Protein AF-A0AAJ7JFS7-F1 (afdb_monomer)

Organism: NCBI:txid156304

pLDDT: mean 88.34, std 10.09, range [33.38, 98.12]

Secondary structure (DSSP, 8-state):
---PPPPPPPPGGGTTPPPP-SHHHHHHTTT-HHHHHHHHHHHHHHHH-TT-TTHHHHHHHHHHHHHHTT-HHHHHHHHHHHHHHHHHTT---HHHHHHHHHHHHHHHHTT----HHHHHHHHHHHHHHHHHHHH-TT--HHHHHHHHHHHHHHHHHHHHHHHHHGGGS-HHHHHHHHHHHHHHHHT----TT---HHHHHH-TT----SHHHHHH--SS-HHHHHHHHHTT--TT---TT---HHHHHH--SS--S-HHHHHHHHHHHHHTT--TT---TTS--HHHH--SHHHHHHHHHH----HHHHHHHHHHHTT---TTTS-HHHHHHHHHT---TT--

Structure (mmCIF, N/CA/C/O backbone):
data_AF-A0AAJ7JFS7-F1
#
_entry.id   AF-A0AAJ7JFS7-F1
#
loop_
_atom_site.group_PDB
_atom_site.id
_atom_site.type_symbol
_atom_site.label_atom_id
_atom_site.label_alt_id
_atom_site.label_comp_id
_atom_site.label_asym_id
_atom_site.label_entity_id
_atom_site.label_seq_id
_atom_site.pdbx_PDB_ins_code
_atom_site.Cartn_x
_atom_site.Cartn_y
_atom_site.Cartn_z
_atom_site.occupancy
_atom_site.B_iso_or_equiv
_atom_site.auth_seq_id
_atom_site.auth_comp_id
_atom_site.auth_asym_id
_atom_site.auth_atom_id
_atom_site.pdbx_PDB_model_num
ATOM 1 N N . ASN A 1 1 ? -41.807 -10.212 35.180 1.00 64.94 1 ASN A N 1
ATOM 2 C CA . ASN A 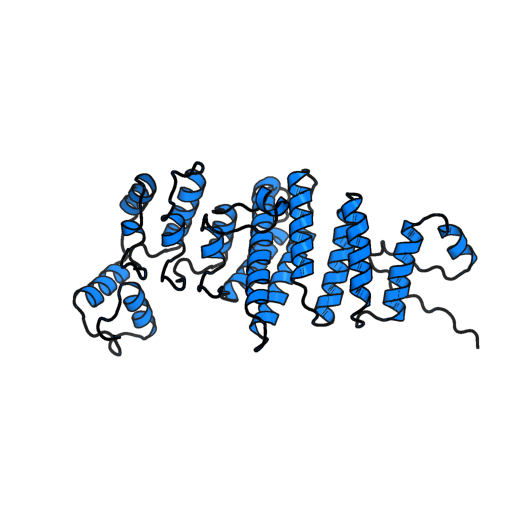1 1 ? -40.639 -10.869 34.557 1.00 64.94 1 ASN A CA 1
ATOM 3 C C . ASN A 1 1 ? -39.449 -9.936 34.618 1.00 64.94 1 ASN A C 1
ATOM 5 O O . ASN A 1 1 ? -39.424 -8.964 33.876 1.00 64.94 1 ASN A O 1
ATOM 9 N N . VAL A 1 2 ? -38.512 -10.184 35.534 1.00 74.56 2 VAL A N 1
ATOM 10 C CA . VAL A 1 2 ? -37.222 -9.480 35.542 1.00 74.56 2 VAL A CA 1
ATOM 11 C C . VAL A 1 2 ? -36.412 -10.027 34.368 1.00 74.56 2 VAL A C 1
ATOM 13 O O . VAL A 1 2 ? -36.181 -11.232 34.291 1.00 74.56 2 VAL A O 1
ATOM 16 N N . ILE A 1 3 ? -36.053 -9.169 33.414 1.00 75.50 3 ILE A N 1
ATOM 17 C CA . ILE A 1 3 ? -35.179 -9.546 32.300 1.00 75.50 3 ILE A CA 1
ATOM 18 C C . ILE A 1 3 ? -33.746 -9.355 32.785 1.00 75.50 3 ILE A C 1
ATOM 20 O O . ILE A 1 3 ? -33.292 -8.226 32.952 1.00 75.50 3 ILE A O 1
ATOM 24 N N . TYR A 1 4 ? -33.049 -10.459 33.036 1.00 76.56 4 TYR A N 1
ATOM 25 C CA . TYR A 1 4 ? -31.645 -10.417 33.430 1.00 76.56 4 TYR A CA 1
ATOM 26 C C . TYR A 1 4 ? -30.763 -10.002 32.252 1.00 76.56 4 TYR A C 1
ATOM 28 O O . TYR A 1 4 ? -30.960 -10.445 31.114 1.00 76.56 4 TYR A O 1
ATOM 36 N N . LYS A 1 5 ? -29.775 -9.152 32.543 1.00 81.75 5 LYS A N 1
ATOM 37 C CA . LYS A 1 5 ? -28.744 -8.736 31.593 1.00 81.75 5 LYS A CA 1
ATOM 38 C C . LYS A 1 5 ? -27.981 -9.974 31.122 1.00 81.75 5 LYS A C 1
ATOM 40 O O . LYS A 1 5 ? -27.434 -10.716 31.928 1.00 81.75 5 LYS A O 1
ATOM 45 N N . LYS A 1 6 ? -27.940 -10.204 29.809 1.00 83.56 6 LYS A N 1
ATOM 46 C CA . LYS A 1 6 ? -27.031 -11.189 29.211 1.00 83.56 6 LYS A CA 1
ATOM 47 C C . LYS A 1 6 ? -25.753 -10.464 28.832 1.00 83.56 6 LYS A C 1
ATOM 49 O O . LYS A 1 6 ? -25.818 -9.567 27.997 1.00 83.56 6 LYS A O 1
ATOM 54 N N . LEU A 1 7 ? -24.633 -10.827 29.447 1.00 82.94 7 LEU A N 1
ATOM 55 C CA . LEU A 1 7 ? -23.335 -10.233 29.138 1.00 82.94 7 LEU A CA 1
ATOM 56 C C . LEU A 1 7 ? -22.808 -10.701 27.778 1.00 82.94 7 LEU A C 1
ATOM 58 O O . LEU A 1 7 ? -23.001 -11.852 27.377 1.00 82.94 7 LEU A O 1
ATOM 62 N N . GLY A 1 8 ? -22.151 -9.784 27.070 1.00 79.19 8 GLY A N 1
ATOM 63 C CA . GLY A 1 8 ? -21.425 -10.077 25.838 1.00 79.19 8 GLY A CA 1
ATOM 64 C C . GLY A 1 8 ? -20.071 -10.726 26.125 1.00 79.19 8 GLY A C 1
ATOM 65 O O . GLY A 1 8 ? -19.603 -10.756 27.264 1.00 79.19 8 GLY A O 1
ATOM 66 N N . LYS A 1 9 ? -19.417 -11.245 25.080 1.00 86.69 9 LYS A N 1
ATOM 67 C CA . LYS A 1 9 ? -18.012 -11.657 25.196 1.00 86.69 9 LYS A CA 1
ATOM 68 C C . LYS A 1 9 ? -17.138 -10.406 25.366 1.00 86.69 9 LYS A C 1
ATOM 70 O O . LYS A 1 9 ? -17.377 -9.437 24.647 1.00 86.69 9 LYS A O 1
ATOM 75 N N . PRO A 1 10 ? -16.130 -10.421 26.256 1.00 89.81 10 PRO A N 1
ATOM 76 C CA . PRO A 1 10 ? -15.188 -9.315 26.364 1.00 89.81 10 PRO A CA 1
ATOM 77 C C . PRO A 1 10 ? -14.480 -9.066 25.031 1.00 89.81 10 PRO A C 1
ATOM 79 O O . PRO A 1 10 ? -14.027 -10.005 24.373 1.00 89.81 10 PRO A O 1
ATOM 82 N N . VAL A 1 11 ? -14.384 -7.796 24.651 1.00 92.12 11 VAL A N 1
ATOM 83 C CA . VAL A 1 11 ? -13.687 -7.356 23.440 1.00 92.12 11 VAL A CA 1
ATOM 84 C C . VAL A 1 11 ? -12.318 -6.825 23.849 1.00 92.12 11 VAL A C 1
ATOM 86 O O . VAL A 1 11 ? -12.225 -5.923 24.683 1.00 92.12 11 VAL A O 1
ATOM 89 N N . LYS A 1 12 ? -11.247 -7.358 23.247 1.00 92.69 12 LYS A N 1
ATOM 90 C CA . LYS A 1 12 ? -9.862 -6.973 23.573 1.00 92.69 12 LYS A CA 1
ATOM 91 C C . LYS A 1 12 ? -9.632 -5.465 23.442 1.00 92.69 12 LYS A C 1
ATOM 93 O O . LYS A 1 12 ? -9.037 -4.870 24.334 1.00 92.69 12 LYS A O 1
ATOM 98 N N . ALA A 1 13 ? -10.157 -4.854 22.380 1.00 93.44 13 ALA A N 1
ATOM 99 C CA . ALA A 1 13 ? -10.040 -3.418 22.126 1.00 93.44 13 ALA A CA 1
ATOM 100 C C . ALA A 1 13 ? -10.712 -2.544 23.199 1.00 93.44 13 ALA A C 1
ATOM 102 O O . ALA A 1 13 ? -10.317 -1.402 23.405 1.00 93.44 13 ALA A O 1
ATOM 103 N N . TYR A 1 14 ? -11.688 -3.091 23.929 1.00 95.00 14 TYR A N 1
ATOM 104 C CA . TYR A 1 14 ? -12.318 -2.444 25.085 1.00 95.00 14 TYR A CA 1
ATOM 105 C C . TYR A 1 14 ? -11.649 -2.863 26.396 1.00 95.00 14 TYR A C 1
ATOM 107 O O . TYR A 1 14 ? -12.305 -2.952 27.427 1.00 95.00 14 TYR A O 1
ATOM 115 N N . GLU A 1 15 ? -10.355 -3.190 26.353 1.00 92.00 15 GLU A N 1
ATOM 116 C CA . GLU A 1 15 ? -9.559 -3.652 27.499 1.00 92.00 15 GLU A CA 1
ATOM 117 C C . GLU A 1 15 ? -10.112 -4.921 28.163 1.00 92.00 15 GLU A C 1
ATOM 119 O O . GLU A 1 15 ? -9.887 -5.165 29.346 1.00 92.00 15 GLU A O 1
ATOM 124 N N . ASN A 1 16 ? -10.843 -5.745 27.402 1.00 90.75 16 ASN A N 1
ATOM 125 C CA . ASN A 1 16 ? -11.609 -6.876 27.930 1.00 90.75 16 ASN A CA 1
ATOM 126 C C . ASN A 1 16 ? -12.556 -6.469 29.077 1.00 90.75 16 ASN A C 1
ATOM 128 O O . ASN A 1 16 ? -12.811 -7.268 29.985 1.00 90.75 16 ASN A O 1
ATOM 132 N N . CYS A 1 17 ? -13.069 -5.234 29.037 1.00 87.56 17 CYS A N 1
ATOM 133 C CA . CYS A 1 17 ? -14.005 -4.709 30.019 1.00 87.56 17 CYS A CA 1
ATOM 134 C C . CYS A 1 17 ? -15.226 -5.630 30.135 1.00 87.56 17 CYS A C 1
ATOM 136 O O . CYS A 1 17 ? -15.820 -6.047 29.134 1.00 87.56 17 CYS A O 1
ATOM 138 N N . LYS A 1 18 ? -15.580 -5.958 31.379 1.00 86.75 18 LYS A N 1
ATOM 139 C CA . LYS A 1 18 ? -16.822 -6.647 31.718 1.00 86.75 18 LYS A CA 1
ATOM 140 C C . LYS A 1 18 ? -17.815 -5.600 32.180 1.00 86.75 18 LYS A C 1
ATOM 142 O O . LYS A 1 18 ? -17.491 -4.800 33.048 1.00 86.75 18 LYS A O 1
ATOM 147 N N . GLU A 1 19 ? -19.001 -5.615 31.588 1.00 90.50 19 GLU A N 1
ATOM 148 C CA . GLU A 1 19 ? -20.029 -4.651 31.950 1.00 90.50 19 GLU A CA 1
ATOM 149 C C . GLU A 1 19 ? -20.533 -4.903 33.372 1.00 90.50 19 GLU A C 1
ATOM 151 O O . GLU A 1 19 ? -20.792 -6.051 33.736 1.00 90.50 19 GLU A O 1
ATOM 156 N N . SER A 1 20 ? -20.774 -3.826 34.113 1.00 91.25 20 SER A N 1
ATOM 157 C CA . SER A 1 20 ? -21.336 -3.854 35.458 1.00 91.25 20 SER A CA 1
ATOM 158 C C . SER A 1 20 ? -22.703 -4.553 35.448 1.00 91.25 20 SER A C 1
ATOM 160 O O . SER A 1 20 ? -23.599 -4.207 34.663 1.00 91.25 20 SER A O 1
ATOM 162 N N . GLU A 1 21 ? -22.876 -5.568 36.286 1.00 89.62 21 GLU A N 1
ATOM 163 C CA . GLU A 1 21 ? -24.125 -6.314 36.470 1.00 89.62 21 GLU A CA 1
ATOM 164 C C . GLU A 1 21 ? -24.978 -5.706 37.587 1.00 89.62 21 GLU A C 1
ATOM 166 O O . GLU A 1 21 ? -26.209 -5.804 37.553 1.00 89.62 21 GLU A O 1
ATOM 171 N N . THR A 1 22 ? -24.337 -5.036 38.549 1.00 89.12 22 THR A N 1
ATOM 172 C CA . THR A 1 22 ? -24.998 -4.420 39.705 1.00 89.12 22 THR A CA 1
ATOM 173 C C . THR A 1 22 ? -24.789 -2.904 39.768 1.00 89.12 22 THR A C 1
ATOM 175 O O . THR A 1 22 ? -23.852 -2.346 39.199 1.00 89.12 22 THR A O 1
ATOM 178 N N . VAL A 1 23 ? -25.674 -2.210 40.495 1.00 89.25 23 VAL A N 1
ATOM 179 C CA . VAL A 1 23 ? -25.548 -0.760 40.744 1.00 89.25 23 VAL A CA 1
ATOM 180 C C . VAL A 1 23 ? -24.286 -0.443 41.554 1.00 89.25 23 VAL A C 1
ATOM 182 O O . VAL A 1 23 ? -23.683 0.609 41.369 1.00 89.25 23 VAL A O 1
ATOM 185 N N . GLU A 1 24 ? -23.867 -1.360 42.426 1.00 92.56 24 GLU A N 1
ATOM 186 C CA . GLU A 1 24 ? -22.650 -1.223 43.226 1.00 92.56 24 GLU A CA 1
ATOM 187 C C . GLU A 1 24 ? -21.392 -1.263 42.350 1.00 92.56 24 GLU A C 1
ATOM 189 O O . GLU A 1 24 ? -20.546 -0.376 42.454 1.00 92.56 24 GLU A O 1
ATOM 194 N N . GLU A 1 25 ? -21.306 -2.212 41.413 1.00 91.44 25 GLU A N 1
ATOM 195 C CA . GLU A 1 25 ? -20.221 -2.267 40.422 1.00 91.44 25 GLU A CA 1
ATOM 196 C C . GLU A 1 25 ? -20.158 -0.991 39.574 1.00 91.44 25 GLU A C 1
ATOM 198 O O . GLU A 1 25 ? -19.081 -0.413 39.407 1.00 91.44 25 GLU A O 1
ATOM 203 N N . LEU A 1 26 ? -21.315 -0.480 39.138 1.00 90.75 26 LEU A N 1
ATOM 204 C CA . LEU A 1 26 ? -21.385 0.782 38.401 1.00 90.75 26 LEU A CA 1
ATOM 205 C C . LEU A 1 26 ? -20.919 1.976 39.256 1.00 90.75 26 LEU A C 1
ATOM 207 O O . LEU A 1 26 ? -20.252 2.887 38.762 1.00 90.75 26 LEU A O 1
ATOM 211 N N . HIS A 1 27 ? -21.240 1.991 40.553 1.00 93.00 27 HIS A N 1
ATOM 212 C CA . HIS A 1 27 ? -20.745 3.015 41.474 1.00 93.00 27 HIS A CA 1
ATOM 213 C C . HIS A 1 27 ? -19.237 2.924 41.718 1.00 93.00 27 HIS A C 1
ATOM 215 O O . HIS A 1 27 ? -18.604 3.969 41.890 1.00 93.00 27 HIS A O 1
ATOM 221 N N . ASN A 1 28 ? -18.645 1.730 41.662 1.00 93.69 28 ASN A N 1
ATOM 222 C CA . ASN A 1 28 ? -17.201 1.551 41.822 1.00 93.69 28 ASN A CA 1
ATOM 223 C C . ASN A 1 28 ? -16.400 2.200 40.683 1.00 93.69 28 ASN A C 1
ATOM 2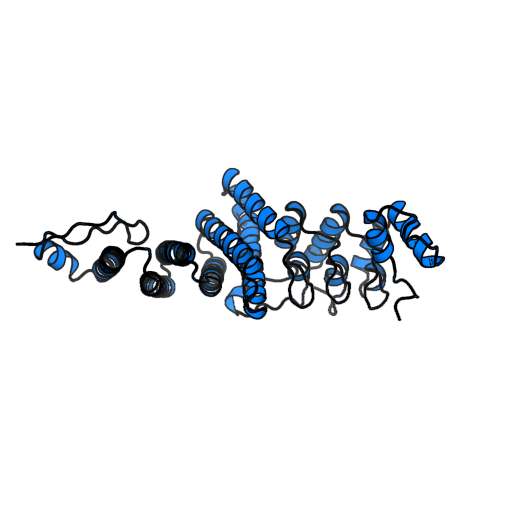25 O O . ASN A 1 28 ? -15.302 2.705 40.920 1.00 93.69 28 ASN A O 1
ATOM 229 N N . ILE A 1 29 ? -16.955 2.263 39.468 1.00 93.81 29 ILE A N 1
ATOM 230 C CA . ILE A 1 29 ? -16.287 2.886 38.314 1.00 93.81 29 ILE A CA 1
ATOM 231 C C . ILE A 1 29 ? -16.625 4.369 38.117 1.00 93.81 29 ILE A C 1
ATOM 233 O O . ILE A 1 29 ? -16.066 4.996 37.223 1.00 93.81 29 ILE A O 1
ATOM 237 N N . ARG A 1 30 ? -17.487 4.968 38.954 1.00 93.38 30 ARG A N 1
ATOM 238 C CA . ARG A 1 30 ? -18.042 6.325 38.743 1.00 93.38 30 ARG A CA 1
ATOM 239 C C . ARG A 1 30 ? -17.002 7.443 38.569 1.00 93.38 30 ARG A C 1
ATOM 241 O O . ARG A 1 30 ? -17.292 8.449 37.938 1.00 93.38 30 ARG A O 1
ATOM 248 N N . ASN A 1 31 ? -15.819 7.275 39.162 1.00 93.88 31 ASN A N 1
ATOM 249 C CA . ASN A 1 31 ? -14.723 8.248 39.115 1.00 93.88 31 ASN A CA 1
ATOM 250 C C . ASN A 1 31 ? -13.632 7.855 38.102 1.00 93.88 31 ASN A C 1
ATOM 252 O O . ASN A 1 31 ? -12.629 8.551 37.981 1.0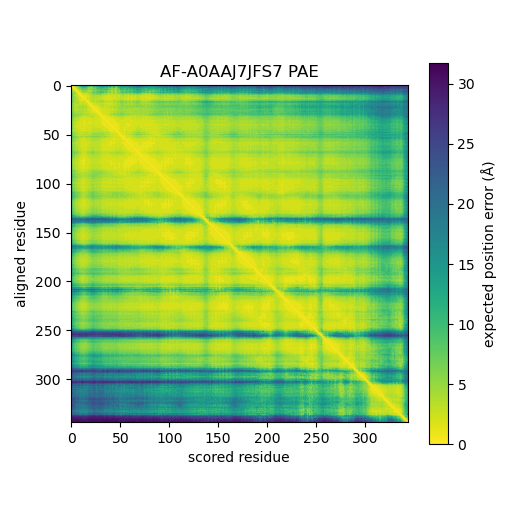0 93.88 31 ASN A O 1
ATOM 256 N N . ASN A 1 32 ? -13.790 6.726 37.408 1.00 94.19 32 ASN A N 1
ATOM 257 C CA . ASN A 1 32 ? -12.863 6.253 36.391 1.00 94.19 32 ASN A CA 1
ATOM 258 C C . ASN A 1 32 ? -13.477 6.489 35.009 1.00 94.19 32 ASN A C 1
ATOM 260 O O . ASN A 1 32 ? -14.180 5.636 34.466 1.00 94.19 32 ASN A O 1
ATOM 264 N N . GLU A 1 33 ? -13.191 7.658 34.436 1.00 93.31 33 GLU A N 1
ATOM 265 C CA . GLU A 1 33 ? -13.706 8.062 33.124 1.00 93.31 33 GLU A CA 1
ATOM 266 C C . GLU A 1 33 ? -13.394 7.028 32.036 1.00 93.31 33 GLU A C 1
ATOM 268 O O . GLU A 1 33 ? -14.253 6.705 31.216 1.00 93.31 33 GLU A O 1
ATOM 273 N N . ASN A 1 34 ? -12.186 6.450 32.046 1.00 93.12 34 ASN A N 1
ATOM 274 C CA . ASN A 1 34 ? -11.808 5.439 31.065 1.00 93.12 34 ASN A CA 1
ATOM 275 C C . ASN A 1 34 ? -12.678 4.183 31.173 1.00 93.12 34 ASN A C 1
ATOM 277 O O . ASN A 1 34 ? -13.201 3.725 30.159 1.00 93.12 34 ASN A O 1
ATOM 281 N N . ALA A 1 35 ? -12.874 3.661 32.386 1.00 93.38 35 ALA A N 1
ATOM 282 C CA . ALA A 1 35 ? -13.717 2.489 32.605 1.00 93.38 35 ALA A CA 1
ATOM 283 C C . ALA A 1 35 ? -15.163 2.740 32.154 1.00 93.38 35 ALA A C 1
ATOM 285 O O . ALA A 1 35 ? -15.731 1.904 31.455 1.00 93.38 35 ALA A O 1
ATOM 286 N N . ILE A 1 36 ? -15.723 3.916 32.462 1.00 94.75 36 ILE A N 1
ATOM 287 C CA . ILE A 1 36 ? -17.072 4.305 32.022 1.00 94.75 36 ILE A CA 1
ATOM 288 C C . ILE A 1 36 ? -17.161 4.323 30.493 1.00 94.75 36 ILE A C 1
ATOM 290 O O . ILE A 1 36 ? -18.118 3.802 29.917 1.00 94.75 36 ILE A O 1
ATOM 294 N N . HIS A 1 37 ? -16.171 4.906 29.814 1.00 95.00 37 HIS A N 1
ATOM 295 C CA . HIS A 1 37 ? -16.163 4.965 28.355 1.00 95.00 37 HIS A CA 1
ATOM 296 C C . HIS A 1 37 ? -15.989 3.588 27.706 1.00 95.00 37 HIS A C 1
ATOM 298 O O . HIS A 1 37 ? -16.715 3.285 26.758 1.00 95.00 37 HIS A O 1
ATOM 304 N N . MET A 1 38 ? -15.081 2.745 28.207 1.00 95.38 38 MET A N 1
ATOM 305 C CA . MET A 1 38 ? -14.884 1.393 27.668 1.00 95.38 38 MET A CA 1
ATOM 306 C C . MET A 1 38 ? -16.108 0.505 27.910 1.00 95.38 38 MET A C 1
ATOM 308 O O . MET A 1 38 ? -16.551 -0.185 26.989 1.00 95.38 38 MET A O 1
ATOM 312 N N . GLU A 1 39 ? -16.721 0.587 29.095 1.00 94.75 39 GLU A N 1
ATOM 313 C CA . GLU A 1 39 ? -17.975 -0.115 29.377 1.00 94.75 39 GLU A CA 1
ATOM 314 C C . GLU A 1 39 ? -19.106 0.387 28.466 1.00 94.75 39 GLU A C 1
ATOM 316 O O . GLU A 1 39 ? -19.844 -0.415 27.899 1.00 94.75 39 GLU A O 1
ATOM 321 N N . SER A 1 40 ? -19.210 1.702 28.242 1.00 94.31 40 SER A N 1
ATOM 322 C CA . SER A 1 40 ? -20.201 2.293 27.331 1.00 94.31 40 SER A CA 1
ATOM 323 C C . SER A 1 40 ? -20.082 1.751 25.900 1.00 94.31 40 SER A C 1
ATOM 325 O O . SER A 1 40 ? -21.099 1.454 25.265 1.00 94.31 40 SER A O 1
ATOM 327 N N . LEU A 1 41 ? -18.856 1.573 25.393 1.00 95.50 41 LEU A N 1
ATOM 328 C CA . LEU A 1 41 ? -18.616 0.967 24.080 1.00 95.50 41 LEU A CA 1
ATOM 329 C C . LEU A 1 41 ? -19.024 -0.511 24.053 1.00 95.50 41 LEU A C 1
ATOM 331 O O . LEU A 1 41 ? -19.745 -0.916 23.139 1.00 95.50 41 LEU A O 1
ATOM 335 N N . ALA A 1 42 ? -18.647 -1.284 25.075 1.00 94.38 42 ALA A N 1
ATOM 336 C CA . ALA A 1 42 ? -19.019 -2.694 25.192 1.00 94.38 42 ALA A CA 1
ATOM 337 C C . ALA A 1 42 ? -20.546 -2.883 25.252 1.00 94.38 42 ALA A C 1
ATOM 339 O O . ALA A 1 42 ? -21.107 -3.696 24.513 1.00 94.38 42 ALA A O 1
ATOM 340 N N . VAL A 1 43 ? -21.235 -2.070 26.061 1.00 93.44 43 VAL A N 1
ATOM 341 C CA . VAL A 1 43 ? -22.703 -2.042 26.158 1.00 93.44 43 VAL A CA 1
ATOM 342 C C . VAL A 1 43 ? -23.324 -1.722 24.798 1.00 93.44 43 VAL A C 1
ATOM 344 O O . VAL A 1 43 ? -24.261 -2.402 24.372 1.00 93.44 43 VAL A O 1
ATOM 347 N N . ARG A 1 44 ? -22.816 -0.695 24.105 1.00 94.38 44 ARG A N 1
ATOM 348 C CA . ARG A 1 44 ? -23.342 -0.269 22.802 1.00 94.38 44 ARG A CA 1
ATOM 349 C C . ARG A 1 44 ? -23.196 -1.368 21.752 1.00 94.38 44 ARG A C 1
ATOM 351 O O . ARG A 1 44 ? -24.184 -1.676 21.088 1.00 94.38 44 ARG A O 1
ATOM 358 N N . GLU A 1 45 ? -22.014 -1.965 21.613 1.00 94.38 45 GLU A N 1
ATOM 359 C CA . GLU A 1 45 ? -21.784 -3.055 20.655 1.00 94.38 45 GLU A CA 1
ATOM 360 C C . GLU A 1 45 ? -22.636 -4.282 20.983 1.00 94.38 45 GLU A C 1
ATOM 362 O O . GLU A 1 45 ? -23.233 -4.871 20.084 1.00 94.38 45 GLU A O 1
ATOM 367 N N . ARG A 1 46 ? -22.775 -4.640 22.265 1.00 93.19 46 ARG A N 1
ATOM 368 C CA . ARG A 1 46 ? -23.631 -5.758 22.670 1.00 93.19 46 ARG A CA 1
ATOM 369 C C . ARG A 1 46 ? -25.100 -5.527 22.314 1.00 93.19 46 ARG A C 1
ATOM 371 O O . ARG A 1 46 ? -25.769 -6.464 21.883 1.00 93.19 46 ARG A O 1
ATOM 378 N N . ILE A 1 47 ? -25.622 -4.324 22.560 1.00 92.56 47 ILE A N 1
ATOM 379 C CA . ILE A 1 47 ? -27.041 -4.009 22.337 1.00 92.56 47 ILE A CA 1
ATOM 380 C C . ILE A 1 47 ? -27.348 -3.877 20.845 1.00 92.56 47 ILE A C 1
ATOM 382 O O . ILE A 1 47 ? -28.354 -4.411 20.386 1.00 92.56 47 ILE A O 1
ATOM 386 N N . LEU A 1 48 ? -26.508 -3.154 20.101 1.00 93.38 48 LEU A N 1
ATOM 387 C CA . LEU A 1 48 ? -26.736 -2.892 18.679 1.00 93.38 48 LEU A CA 1
ATOM 388 C C . LEU A 1 48 ? -26.295 -4.057 17.783 1.00 93.38 48 LEU A C 1
ATOM 390 O O . LEU A 1 48 ? -26.841 -4.226 16.695 1.00 93.38 48 LEU A O 1
ATOM 394 N N . GLY A 1 49 ? -25.341 -4.864 18.247 1.00 92.19 49 GLY A N 1
ATOM 395 C CA . GLY A 1 49 ? -24.716 -5.945 17.494 1.00 92.19 49 GLY A CA 1
ATOM 396 C C . GLY A 1 49 ? -23.590 -5.463 16.574 1.00 92.19 49 GLY A C 1
ATOM 397 O O . GLY A 1 49 ? -23.539 -4.308 16.155 1.00 92.19 49 GLY A O 1
ATOM 398 N N . THR A 1 50 ? -22.697 -6.385 16.204 1.00 93.19 50 THR A N 1
ATOM 399 C CA . THR A 1 50 ? -21.551 -6.114 15.312 1.00 93.19 50 THR A CA 1
ATOM 400 C C . THR A 1 50 ? -21.956 -5.791 13.872 1.00 93.19 50 THR A C 1
ATOM 402 O O . THR A 1 50 ? -21.161 -5.242 13.119 1.00 93.19 50 THR A O 1
ATOM 405 N N . GLN A 1 51 ? -23.196 -6.107 13.489 1.00 93.69 51 GLN A N 1
ATOM 406 C CA . GLN A 1 51 ? -23.764 -5.827 12.165 1.00 93.69 51 GLN A CA 1
ATOM 407 C C . GLN A 1 51 ? -24.379 -4.419 12.054 1.00 93.69 51 GLN A C 1
ATOM 409 O O . GLN A 1 51 ? -25.026 -4.084 11.065 1.00 93.69 51 GLN A O 1
ATOM 414 N N . ASN A 1 52 ? -24.270 -3.601 13.104 1.00 93.00 52 ASN A N 1
ATOM 415 C CA . ASN A 1 52 ? -24.843 -2.265 13.103 1.00 93.00 52 ASN A CA 1
ATOM 416 C C . ASN A 1 52 ? -23.801 -1.221 12.649 1.00 93.00 52 ASN A C 1
ATOM 418 O O . ASN A 1 52 ? -22.771 -1.066 13.314 1.00 93.00 52 ASN A O 1
ATOM 422 N N . PRO A 1 53 ? -24.071 -0.453 11.574 1.00 91.25 53 PRO A N 1
ATOM 423 C CA . PRO A 1 53 ? -23.116 0.496 10.996 1.00 91.25 53 PRO A CA 1
ATOM 424 C C . PRO A 1 53 ? -22.806 1.709 11.892 1.00 91.25 53 PRO A C 1
ATOM 426 O O . PRO A 1 53 ? -21.819 2.404 11.651 1.00 91.25 53 PRO A O 1
ATOM 429 N N . GLU A 1 54 ? -23.595 1.963 12.942 1.00 91.62 54 GLU A N 1
ATOM 430 C CA . GLU A 1 54 ? -23.369 3.073 13.881 1.00 91.62 54 GLU A CA 1
ATOM 431 C C . GLU A 1 54 ? -22.349 2.733 14.980 1.00 91.62 54 GLU A C 1
ATOM 433 O O . GLU A 1 54 ? -21.768 3.635 15.594 1.00 91.62 54 GLU A O 1
ATOM 438 N N . VAL A 1 55 ? -22.091 1.444 15.238 1.00 93.75 55 VAL A N 1
ATOM 439 C CA . VAL A 1 55 ? -21.153 1.014 16.292 1.00 93.75 55 VAL A CA 1
ATOM 440 C C . VAL A 1 55 ? -19.729 1.534 16.040 1.00 93.75 55 VAL A C 1
ATOM 442 O O . VAL A 1 55 ? -19.173 2.170 16.944 1.00 93.75 55 VAL A O 1
ATOM 445 N N . PRO A 1 56 ? -19.132 1.374 14.838 1.00 96.12 56 PRO A N 1
ATOM 446 C CA . PRO A 1 56 ? -17.742 1.758 14.598 1.00 96.12 56 PRO A CA 1
ATOM 447 C C . PRO A 1 56 ? -17.453 3.240 14.843 1.00 96.12 56 PRO A C 1
ATOM 449 O O . PRO A 1 56 ? -16.373 3.582 15.319 1.00 96.12 56 PRO A O 1
ATOM 452 N N . ARG A 1 57 ? -18.404 4.141 14.553 1.00 94.44 57 ARG A N 1
ATOM 453 C CA . ARG A 1 57 ? -18.200 5.596 14.666 1.00 94.44 57 ARG A CA 1
ATOM 454 C C . ARG A 1 57 ? -17.754 6.008 16.070 1.00 94.44 57 ARG A C 1
ATOM 456 O O . ARG A 1 57 ? -16.850 6.829 16.217 1.00 94.44 57 ARG A O 1
ATOM 463 N N . HIS A 1 58 ? -18.378 5.436 17.095 1.00 94.94 58 HIS A N 1
ATOM 464 C CA . HIS A 1 58 ? -18.063 5.761 18.484 1.00 94.94 58 HIS A CA 1
ATOM 465 C C . HIS A 1 58 ? -16.745 5.141 18.954 1.00 94.94 58 HIS A C 1
ATOM 467 O O . HIS A 1 58 ? -16.039 5.752 19.754 1.00 94.94 58 HIS A O 1
ATOM 473 N N . VAL A 1 59 ? -16.391 3.972 18.417 1.00 96.81 59 VAL A N 1
ATOM 474 C CA . VAL A 1 59 ? -15.095 3.328 18.664 1.00 96.81 59 VAL A CA 1
ATOM 475 C C . VAL A 1 59 ? -13.964 4.168 18.071 1.00 96.81 59 VAL A C 1
ATOM 477 O O . VAL A 1 59 ? -13.002 4.482 18.771 1.00 96.81 59 VAL A O 1
ATOM 480 N N . VAL A 1 60 ? -14.116 4.618 16.817 1.00 96.62 60 VAL A N 1
ATOM 481 C CA . VAL A 1 60 ? -13.153 5.517 16.158 1.00 96.62 60 VAL A CA 1
ATOM 482 C C . VAL A 1 60 ? -12.977 6.802 16.961 1.00 96.62 60 VAL A C 1
ATOM 484 O O . VAL A 1 60 ? -11.843 7.201 17.216 1.00 96.62 60 VAL A O 1
ATOM 487 N N . PHE A 1 61 ? -14.079 7.421 17.403 1.00 95.81 61 PHE A N 1
ATOM 488 C CA . PHE A 1 61 ? -14.027 8.650 18.196 1.00 95.81 61 PHE A CA 1
ATOM 489 C C . PHE A 1 61 ? -13.257 8.467 19.508 1.00 95.81 61 PHE A C 1
ATOM 491 O O . PHE A 1 61 ? -12.423 9.302 19.847 1.00 95.81 61 PHE A O 1
ATOM 498 N N . ARG A 1 62 ? -13.467 7.353 20.224 1.00 96.56 62 ARG A N 1
ATOM 499 C CA . ARG A 1 62 ? -12.683 7.065 21.432 1.00 96.56 62 ARG A CA 1
ATOM 500 C C . ARG A 1 62 ? -11.196 6.883 21.118 1.00 96.56 62 ARG A C 1
ATOM 502 O O . ARG A 1 62 ? -10.369 7.354 21.890 1.00 96.56 62 ARG A O 1
ATOM 509 N N . GLY A 1 63 ? -10.863 6.253 19.991 1.00 96.75 63 GLY A N 1
ATOM 510 C CA . GLY A 1 63 ? -9.477 6.129 19.535 1.00 96.75 63 GLY A CA 1
ATOM 511 C C . GLY A 1 63 ? -8.817 7.479 19.224 1.00 96.75 63 GLY A C 1
ATOM 512 O O . GLY A 1 63 ? -7.666 7.671 19.594 1.00 96.75 63 GLY A O 1
ATOM 513 N N . ILE A 1 64 ? -9.553 8.448 18.657 1.00 95.00 64 ILE A N 1
ATOM 514 C CA . ILE A 1 64 ? -9.044 9.818 18.429 1.00 95.00 64 ILE A CA 1
ATOM 515 C C . ILE A 1 64 ? -8.615 10.464 19.751 1.00 95.00 64 ILE A C 1
ATOM 517 O O . ILE A 1 64 ? -7.498 10.959 19.841 1.00 95.00 64 ILE A O 1
ATOM 521 N N . LEU A 1 65 ? -9.448 10.384 20.795 1.00 95.50 65 LEU A N 1
ATOM 522 C CA . LEU A 1 65 ? -9.114 10.941 22.114 1.00 95.50 65 LEU A CA 1
ATOM 523 C C . LEU A 1 65 ? -7.850 10.306 22.717 1.00 95.50 65 LEU A C 1
ATOM 525 O O . LEU A 1 65 ? -7.070 10.976 23.391 1.00 95.50 65 LEU A O 1
ATOM 529 N N . PHE A 1 66 ? -7.636 9.009 22.475 1.00 95.94 66 PHE A N 1
ATOM 530 C CA . PHE A 1 66 ? -6.403 8.344 22.888 1.00 95.94 66 PHE A CA 1
ATOM 531 C C . PHE A 1 66 ? -5.193 8.800 22.069 1.00 95.94 66 PHE A C 1
ATOM 533 O O . PHE A 1 66 ? -4.140 9.012 22.659 1.00 95.94 66 PHE A O 1
ATOM 540 N N . ALA A 1 67 ? -5.336 9.002 20.757 1.00 94.06 67 ALA A N 1
ATOM 541 C CA . ALA A 1 67 ? -4.268 9.553 19.922 1.00 94.06 67 ALA A CA 1
ATOM 542 C C . ALA A 1 67 ? -3.867 10.970 20.365 1.00 94.06 67 ALA A C 1
ATOM 544 O O . ALA A 1 67 ? -2.681 11.252 20.491 1.00 94.06 67 ALA A O 1
ATOM 545 N N . GLU A 1 68 ? -4.842 11.830 20.680 1.00 93.50 68 GLU A N 1
ATOM 546 C CA . GLU A 1 68 ? -4.606 13.184 21.213 1.00 93.50 68 GLU A CA 1
ATOM 547 C C . GLU A 1 68 ? -3.909 13.175 22.582 1.00 93.50 68 GLU A C 1
ATOM 549 O O . GLU A 1 68 ? -3.256 14.145 22.950 1.00 93.50 68 GLU A O 1
ATOM 554 N N . SER A 1 69 ? -4.033 12.074 23.328 1.00 93.62 69 SER A N 1
ATOM 555 C CA . SER A 1 69 ? -3.364 11.862 24.616 1.00 93.62 69 SER A CA 1
ATOM 556 C C . SER A 1 69 ? -2.066 11.047 24.491 1.00 93.62 69 SER A C 1
ATOM 558 O O . SER A 1 69 ? -1.612 10.496 25.493 1.00 93.62 69 SER A O 1
ATOM 560 N N . GLU A 1 70 ? -1.524 10.880 23.275 1.00 92.81 70 GLU A N 1
ATOM 561 C CA . GLU A 1 70 ? -0.317 10.084 22.958 1.00 92.81 70 GLU A CA 1
ATOM 562 C C . GLU A 1 70 ? -0.405 8.597 23.373 1.00 92.81 70 GLU A C 1
ATOM 564 O O . GLU A 1 70 ? 0.579 7.859 23.436 1.00 92.81 70 GLU A O 1
ATOM 569 N N . ARG A 1 71 ? -1.621 8.100 23.616 1.00 94.50 71 ARG A N 1
ATOM 570 C CA . ARG A 1 71 ? -1.922 6.695 23.927 1.00 94.50 71 ARG A CA 1
ATOM 571 C C . ARG A 1 71 ? -2.165 5.906 22.647 1.00 94.50 71 ARG A C 1
ATOM 573 O O . ARG A 1 71 ? -3.258 5.383 22.404 1.00 94.50 71 ARG A O 1
ATOM 580 N N . PHE A 1 72 ? -1.136 5.846 21.806 1.00 95.62 72 PHE A N 1
ATOM 581 C CA . PHE A 1 72 ? -1.212 5.213 20.490 1.00 95.62 72 PHE A CA 1
ATOM 582 C C . PHE A 1 72 ? -1.530 3.715 20.563 1.00 95.62 72 PHE A C 1
ATOM 584 O O . PHE A 1 72 ? -2.276 3.223 19.722 1.00 95.62 72 PHE A O 1
ATOM 591 N N . ASP A 1 73 ? -1.063 3.018 21.604 1.00 94.25 73 ASP A N 1
ATOM 592 C CA . ASP A 1 73 ? -1.389 1.614 21.888 1.00 94.25 73 ASP A CA 1
ATOM 593 C C . ASP A 1 73 ? -2.909 1.374 21.903 1.00 94.25 73 ASP A C 1
ATOM 595 O O . ASP A 1 73 ? -3.440 0.542 21.162 1.00 94.25 73 ASP A O 1
ATOM 599 N N . LYS A 1 74 ? -3.632 2.175 22.694 1.00 94.88 74 LYS A N 1
ATOM 600 C CA . LYS A 1 74 ? -5.091 2.074 22.843 1.00 94.88 74 LYS A CA 1
ATOM 601 C C . LYS A 1 74 ? -5.838 2.589 21.626 1.00 94.88 74 LYS A C 1
ATOM 603 O O . LYS A 1 74 ? -6.875 2.030 21.265 1.00 94.88 74 LYS A O 1
ATOM 608 N N . CYS A 1 75 ? -5.319 3.639 20.994 1.00 97.00 75 CYS A N 1
ATOM 609 C CA . CYS A 1 75 ? -5.857 4.150 19.739 1.00 97.00 75 CYS A CA 1
ATOM 610 C C . CYS A 1 75 ? -5.862 3.058 18.659 1.00 97.00 75 CYS A C 1
ATOM 612 O O . CYS A 1 75 ? -6.912 2.775 18.078 1.00 97.00 75 CYS A O 1
ATOM 614 N N . ILE A 1 76 ? -4.717 2.402 18.450 1.00 97.06 76 ILE A N 1
ATOM 615 C CA . ILE A 1 76 ? -4.534 1.355 17.442 1.00 97.06 76 ILE A CA 1
ATOM 616 C C . ILE A 1 76 ? -5.468 0.172 17.712 1.00 97.06 76 ILE A C 1
ATOM 618 O O . ILE A 1 76 ? -6.162 -0.259 16.791 1.00 97.06 76 ILE A O 1
ATOM 622 N N . ASP A 1 77 ? -5.553 -0.311 18.956 1.00 96.75 77 ASP A N 1
ATOM 623 C CA . ASP A 1 77 ? -6.458 -1.410 19.326 1.00 96.75 77 ASP A CA 1
ATOM 624 C C . ASP A 1 77 ? -7.928 -1.087 18.987 1.00 96.75 77 ASP A C 1
ATOM 626 O O . ASP A 1 77 ? -8.634 -1.902 18.383 1.00 96.75 77 ASP A O 1
ATOM 630 N N . LEU A 1 78 ? -8.395 0.119 19.332 1.00 97.62 78 LEU A N 1
ATOM 631 C CA . LEU A 1 78 ? -9.763 0.563 19.041 1.00 97.62 78 LEU A CA 1
ATOM 632 C C . LEU A 1 78 ? -10.008 0.738 17.545 1.00 97.62 78 LEU A C 1
ATOM 634 O O . LEU A 1 78 ? -11.045 0.309 17.034 1.00 97.62 78 LEU A O 1
ATOM 638 N N . TRP A 1 79 ? -9.078 1.365 16.829 1.00 98.00 79 TRP A N 1
ATOM 639 C CA . TRP A 1 79 ? -9.229 1.588 15.397 1.00 98.00 79 TRP A CA 1
ATOM 640 C C . TRP A 1 79 ? -9.167 0.287 14.603 1.00 98.00 79 TRP A C 1
ATOM 642 O O . TRP A 1 79 ? -9.926 0.158 13.647 1.00 98.00 79 TRP A O 1
ATOM 652 N N . LEU A 1 80 ? -8.355 -0.697 15.006 1.00 97.75 80 LEU A N 1
ATOM 653 C CA . LEU A 1 80 ? -8.317 -2.010 14.352 1.00 97.75 80 LEU A CA 1
ATOM 654 C C . LEU A 1 80 ? -9.649 -2.745 14.529 1.00 97.75 80 LEU A C 1
ATOM 656 O O . LEU A 1 80 ? -10.170 -3.324 13.576 1.00 97.75 80 LEU A O 1
ATOM 660 N N . HIS A 1 81 ? -10.245 -2.667 15.721 1.00 97.44 81 HIS A N 1
ATOM 661 C CA . HIS A 1 81 ? -11.575 -3.227 15.963 1.00 97.44 81 HIS A CA 1
ATOM 662 C C . HIS A 1 81 ? -12.658 -2.508 15.151 1.00 97.44 81 HIS A C 1
ATOM 664 O O . HIS A 1 81 ? -13.482 -3.150 14.503 1.00 97.44 81 HIS A O 1
ATOM 670 N N . ALA A 1 82 ? -12.628 -1.174 15.105 1.00 97.31 82 ALA A N 1
ATOM 671 C CA . ALA A 1 82 ? -13.561 -0.404 14.285 1.00 97.31 82 ALA A CA 1
ATOM 672 C C . ALA A 1 82 ? -13.412 -0.699 12.783 1.00 97.31 82 ALA A C 1
ATOM 674 O O . ALA A 1 82 ? -14.416 -0.773 12.073 1.00 97.31 82 ALA A O 1
ATOM 675 N N . LEU A 1 83 ? -12.177 -0.881 12.309 1.00 96.75 83 LEU A N 1
ATOM 676 C CA . LEU A 1 83 ? -11.853 -1.249 10.933 1.00 96.75 83 LEU A CA 1
ATOM 677 C C . LEU A 1 83 ? -12.453 -2.615 10.585 1.00 96.75 83 LEU A C 1
ATOM 679 O O . LEU A 1 83 ? -13.141 -2.740 9.572 1.00 96.75 83 LEU A O 1
ATOM 683 N N . HIS A 1 84 ? -12.285 -3.597 11.474 1.00 96.00 84 HIS A N 1
ATOM 684 C CA . HIS A 1 84 ? -12.884 -4.922 11.331 1.00 96.00 84 HIS A CA 1
ATOM 685 C C . HIS A 1 84 ? -14.416 -4.861 11.272 1.00 96.00 84 HIS A C 1
ATOM 687 O O . HIS A 1 84 ? -15.020 -5.415 10.352 1.00 96.00 84 HIS A O 1
ATOM 693 N N . LEU A 1 85 ? -15.053 -4.135 12.198 1.00 95.62 85 LEU A N 1
ATOM 694 C CA . LEU A 1 85 ? -16.507 -3.959 12.194 1.00 95.62 85 LEU A CA 1
ATOM 695 C C . LEU A 1 85 ? -16.998 -3.311 10.891 1.00 95.62 85 LEU A C 1
ATOM 697 O O . LEU A 1 85 ? -18.012 -3.734 10.344 1.00 95.62 85 LEU A O 1
ATOM 701 N N . LYS A 1 86 ? -16.291 -2.308 10.358 1.00 95.75 86 LYS A N 1
ATOM 702 C CA . LYS A 1 86 ? -16.660 -1.675 9.082 1.00 95.75 86 LYS A CA 1
ATOM 703 C C . LYS A 1 86 ? -16.559 -2.637 7.902 1.00 95.75 86 LYS A C 1
ATOM 705 O O . LYS A 1 86 ? -17.505 -2.727 7.125 1.00 95.75 86 LYS A O 1
ATOM 710 N N . GLN A 1 87 ? -15.471 -3.400 7.814 1.00 93.69 87 GLN A N 1
ATOM 711 C CA . GLN A 1 87 ? -15.273 -4.395 6.755 1.00 93.69 87 GLN A CA 1
ATOM 712 C C . GLN A 1 87 ? -16.336 -5.494 6.781 1.00 93.69 87 GLN A C 1
ATOM 714 O O . GLN A 1 87 ? -16.842 -5.878 5.729 1.00 93.69 87 GLN A O 1
ATOM 719 N N . MET A 1 88 ? -16.729 -5.961 7.971 1.00 92.56 88 MET A N 1
ATOM 720 C CA . MET A 1 88 ? -17.816 -6.938 8.120 1.00 92.56 88 MET A CA 1
ATOM 721 C C . MET A 1 88 ? -19.163 -6.433 7.588 1.00 92.56 88 MET A C 1
ATOM 723 O O . MET A 1 88 ? -20.005 -7.244 7.216 1.00 92.56 88 MET A O 1
ATOM 727 N N . ASN A 1 89 ? -19.363 -5.115 7.565 1.00 92.00 89 ASN A N 1
ATOM 728 C CA . ASN A 1 89 ? -20.591 -4.463 7.120 1.00 92.00 89 ASN A CA 1
ATOM 729 C C . ASN A 1 89 ? -20.477 -3.861 5.702 1.00 92.00 89 ASN A C 1
ATOM 731 O O . ASN A 1 89 ? -21.335 -3.069 5.322 1.00 92.00 89 ASN A O 1
ATOM 735 N N . ASP A 1 90 ? -19.425 -4.197 4.939 1.00 90.00 90 ASP A N 1
ATOM 736 C CA . ASP A 1 90 ? -19.117 -3.638 3.604 1.00 90.00 90 ASP A CA 1
ATOM 737 C C . ASP A 1 90 ? -19.102 -2.092 3.566 1.00 90.00 90 ASP A C 1
ATOM 739 O O . ASP A 1 90 ? -19.458 -1.454 2.572 1.00 90.00 90 ASP A O 1
ATOM 743 N N . ILE A 1 91 ? -18.692 -1.468 4.675 1.00 91.94 91 ILE A N 1
ATOM 744 C CA . ILE A 1 91 ? -18.531 -0.016 4.778 1.00 91.94 91 ILE A CA 1
ATOM 745 C C . ILE A 1 91 ? -17.125 0.349 4.281 1.00 91.94 91 ILE A C 1
ATOM 747 O O . ILE A 1 91 ? -16.166 -0.221 4.805 1.00 91.94 91 ILE A O 1
ATOM 751 N N . PRO A 1 92 ? -16.972 1.320 3.358 1.00 91.62 92 PRO A N 1
ATOM 752 C CA . PRO A 1 92 ? -15.662 1.769 2.891 1.00 91.62 92 PRO A CA 1
ATOM 753 C C . PRO A 1 92 ? -14.764 2.249 4.034 1.00 91.62 92 PRO A C 1
ATOM 755 O O . PRO A 1 92 ? -15.205 2.985 4.929 1.00 91.62 92 PRO A O 1
ATOM 758 N N . VAL A 1 93 ? -13.492 1.858 3.988 1.00 94.56 93 VAL A N 1
ATOM 759 C CA . VAL A 1 93 ? -12.522 2.098 5.072 1.00 94.56 93 VAL A CA 1
ATOM 760 C C . VAL A 1 93 ? -11.347 2.987 4.675 1.00 94.56 93 VAL A C 1
ATOM 762 O O . VAL A 1 93 ? -10.489 3.259 5.514 1.00 94.56 93 VAL A O 1
ATOM 765 N N . GLY A 1 94 ? -11.303 3.503 3.443 1.00 92.25 94 GLY A N 1
ATOM 766 C CA . GLY A 1 94 ? -10.193 4.339 2.954 1.00 92.25 94 GLY A CA 1
ATOM 767 C C . GLY A 1 94 ? -9.791 5.476 3.906 1.00 92.25 94 GLY A C 1
ATOM 768 O O . GLY A 1 94 ? -8.620 5.637 4.253 1.00 92.25 94 GLY A O 1
ATOM 769 N N . LYS A 1 95 ? -10.779 6.204 4.445 1.00 92.69 95 LYS A N 1
ATOM 770 C CA . LYS A 1 95 ? -10.548 7.283 5.427 1.00 92.69 95 LYS A CA 1
ATOM 771 C C . LYS A 1 95 ? -9.990 6.781 6.759 1.00 92.69 95 LYS A C 1
ATOM 773 O O . LYS A 1 95 ? -9.288 7.522 7.436 1.00 92.69 95 LYS A O 1
ATOM 778 N N . ASP A 1 96 ? -10.339 5.568 7.171 1.00 95.38 96 ASP A N 1
ATOM 779 C CA . ASP A 1 96 ? -9.837 4.964 8.406 1.00 95.38 96 ASP A CA 1
ATOM 780 C C . ASP A 1 96 ? -8.392 4.488 8.233 1.00 95.38 96 ASP A C 1
ATOM 782 O O . ASP A 1 96 ? -7.562 4.758 9.096 1.00 95.38 96 ASP A O 1
ATOM 786 N N . ILE A 1 97 ? -8.061 3.884 7.087 1.00 96.19 97 ILE A N 1
ATOM 787 C CA . ILE A 1 97 ? -6.682 3.509 6.737 1.00 96.19 97 ILE A CA 1
ATOM 788 C C . ILE A 1 97 ? -5.785 4.755 6.703 1.00 96.19 97 ILE A C 1
ATOM 790 O O . ILE A 1 97 ? -4.678 4.741 7.240 1.00 96.19 97 ILE A O 1
ATOM 794 N N . LEU A 1 98 ? -6.272 5.868 6.153 1.00 94.94 98 LEU A N 1
ATOM 795 C CA . LEU A 1 98 ? -5.524 7.122 6.158 1.00 94.94 98 LEU A CA 1
ATOM 796 C C . LEU A 1 98 ? -5.240 7.645 7.579 1.00 94.94 98 LEU A C 1
ATOM 798 O O . LEU A 1 98 ? -4.152 8.160 7.833 1.00 94.94 98 LEU A O 1
ATOM 802 N N . ARG A 1 99 ? -6.165 7.475 8.533 1.00 95.12 99 ARG A N 1
ATOM 803 C CA . ARG A 1 99 ? -5.900 7.825 9.942 1.00 95.12 99 ARG A CA 1
ATOM 804 C C . ARG A 1 99 ? -4.765 6.985 10.526 1.00 95.12 99 ARG A C 1
ATOM 806 O O . ARG A 1 99 ? -3.922 7.528 11.236 1.00 95.12 99 ARG A O 1
ATOM 813 N N . PHE A 1 100 ? -4.691 5.696 10.185 1.00 97.06 100 PHE A N 1
ATOM 814 C CA . PHE A 1 100 ? -3.547 4.858 10.559 1.00 97.06 100 PHE A CA 1
ATOM 815 C C . PHE A 1 100 ? -2.241 5.373 9.960 1.00 97.06 100 PHE A C 1
ATOM 817 O O . PHE A 1 100 ? -1.254 5.464 10.683 1.00 97.06 100 PHE A O 1
ATOM 824 N N . VAL A 1 101 ? -2.229 5.767 8.681 1.00 96.25 101 VAL A N 1
ATOM 825 C CA . VAL A 1 101 ? -1.046 6.394 8.059 1.00 96.25 101 VAL A CA 1
ATOM 826 C C . VAL A 1 101 ? -0.593 7.612 8.863 1.00 96.25 101 VAL A C 1
ATOM 828 O O . VAL A 1 101 ? 0.600 7.759 9.122 1.00 96.25 101 VAL A O 1
ATOM 831 N N . GLN A 1 102 ? -1.525 8.476 9.269 1.00 94.81 102 GLN A N 1
ATOM 832 C CA . GLN A 1 102 ? -1.223 9.690 10.031 1.00 94.81 102 GLN A CA 1
ATOM 833 C C . GLN A 1 102 ? -0.642 9.368 11.413 1.00 94.81 102 GLN A C 1
ATOM 835 O O . GLN A 1 102 ? 0.418 9.892 11.748 1.00 94.81 102 GLN A O 1
ATOM 840 N N . VAL A 1 103 ? -1.269 8.459 12.169 1.00 95.31 103 VAL A N 1
ATOM 841 C CA . VAL A 1 103 ? -0.781 8.044 13.497 1.00 95.31 103 VAL A CA 1
ATOM 842 C C . VAL A 1 103 ? 0.563 7.326 13.407 1.00 95.31 103 VAL A C 1
ATOM 844 O O . VAL A 1 103 ? 1.481 7.670 14.142 1.00 95.31 103 VAL A O 1
ATOM 847 N N . PHE A 1 104 ? 0.737 6.387 12.477 1.00 96.25 104 PHE A N 1
ATOM 848 C CA . PHE A 1 104 ? 2.032 5.731 12.286 1.00 96.25 104 PHE A CA 1
ATOM 849 C C . PHE A 1 104 ? 3.114 6.720 11.846 1.00 96.25 104 PHE A C 1
ATOM 851 O O . PHE A 1 104 ? 4.257 6.605 12.281 1.00 96.25 104 PHE A O 1
ATOM 858 N N . SER A 1 105 ? 2.769 7.713 11.019 1.00 95.06 105 SER A N 1
ATOM 859 C CA . SER A 1 105 ? 3.716 8.767 10.645 1.00 95.06 105 SER A CA 1
ATOM 860 C C . SER A 1 105 ? 4.124 9.600 11.860 1.00 95.06 105 SER A C 1
ATOM 862 O O . SER A 1 105 ? 5.312 9.851 12.041 1.00 95.06 105 SER A O 1
ATOM 864 N N . GLN A 1 106 ? 3.165 9.975 12.711 1.00 94.44 106 GLN A N 1
ATOM 865 C CA . GLN A 1 106 ? 3.429 10.696 13.956 1.00 94.44 106 GLN A CA 1
ATOM 866 C C . GLN A 1 106 ? 4.334 9.891 14.892 1.00 94.44 106 GLN A C 1
ATOM 868 O O . GLN A 1 106 ? 5.376 10.390 15.303 1.00 94.44 106 GLN A O 1
ATOM 873 N N . MET A 1 107 ? 4.007 8.621 15.133 1.00 94.56 107 MET A N 1
ATOM 874 C CA . MET A 1 107 ? 4.818 7.730 15.965 1.00 94.56 107 MET A CA 1
ATOM 875 C C . MET A 1 107 ? 6.253 7.584 15.435 1.00 94.56 107 MET A C 1
ATOM 877 O O . MET A 1 107 ? 7.189 7.550 16.225 1.00 94.56 107 MET A O 1
ATOM 881 N N . ILE A 1 108 ? 6.459 7.537 14.110 1.00 93.50 108 ILE A N 1
ATOM 882 C CA . ILE A 1 108 ? 7.809 7.513 13.518 1.00 93.50 108 ILE A CA 1
ATOM 883 C C . ILE A 1 108 ? 8.560 8.823 13.780 1.00 93.50 108 ILE A C 1
ATOM 885 O O . ILE A 1 108 ? 9.754 8.779 14.066 1.00 93.50 108 ILE A O 1
ATOM 889 N N . VAL A 1 109 ? 7.891 9.972 13.646 1.00 92.75 109 VAL A N 1
ATOM 890 C CA . VAL A 1 109 ? 8.496 11.297 13.873 1.00 92.75 109 VAL A CA 1
ATOM 891 C C . VAL A 1 109 ? 8.858 11.498 15.345 1.00 92.75 109 VAL A C 1
ATOM 893 O O . VAL A 1 109 ? 9.909 12.058 15.637 1.00 92.75 109 VAL A O 1
ATOM 896 N N . GLU A 1 110 ? 8.023 11.007 16.257 1.00 92.62 110 GLU A N 1
ATOM 897 C CA . GLU A 1 110 ? 8.231 11.060 17.711 1.00 92.62 110 GLU A CA 1
ATOM 898 C C . GLU A 1 110 ? 9.114 9.909 18.237 1.00 92.62 110 GLU A C 1
ATOM 900 O O . GLU A 1 110 ? 9.298 9.768 19.442 1.00 92.62 110 GLU A O 1
ATOM 905 N N . GLU A 1 111 ? 9.665 9.077 17.344 1.00 92.12 111 GLU A N 1
ATOM 906 C CA . GLU A 1 111 ? 10.508 7.911 17.660 1.00 92.12 111 GLU A CA 1
ATOM 907 C C . GLU A 1 111 ? 9.851 6.867 18.589 1.00 92.12 111 GLU A C 1
ATOM 909 O O . GLU A 1 111 ? 10.526 6.049 19.224 1.00 92.12 111 GLU A O 1
ATOM 914 N N . ILE A 1 112 ? 8.519 6.830 18.617 1.00 92.12 112 ILE A N 1
ATOM 915 C CA . ILE A 1 112 ? 7.724 5.866 19.379 1.00 92.12 112 ILE A CA 1
ATOM 916 C C . ILE A 1 112 ? 7.780 4.498 18.693 1.00 92.12 112 ILE A C 1
ATOM 918 O O . ILE A 1 112 ? 7.741 4.366 17.466 1.00 92.12 112 ILE A O 1
ATOM 922 N N . GLU A 1 113 ? 7.897 3.434 19.489 1.00 89.50 113 GLU A N 1
ATOM 923 C CA . GLU A 1 113 ? 7.948 2.076 18.957 1.00 89.50 113 GLU A CA 1
ATOM 924 C C . GLU A 1 113 ? 6.599 1.651 18.362 1.00 89.50 113 GLU A C 1
ATOM 926 O O . GLU A 1 113 ? 5.551 1.777 18.987 1.00 89.50 113 GLU A O 1
ATOM 931 N N . ILE A 1 114 ? 6.650 1.148 17.125 1.00 91.12 114 ILE A N 1
ATOM 932 C CA . ILE A 1 114 ? 5.496 0.628 16.399 1.00 91.12 114 ILE A CA 1
ATOM 933 C C . ILE A 1 114 ? 5.643 -0.885 16.296 1.00 91.12 114 ILE A C 1
ATOM 935 O O . ILE A 1 114 ? 6.606 -1.390 15.700 1.00 91.12 114 ILE A O 1
ATOM 939 N N . ASP A 1 115 ? 4.654 -1.592 16.833 1.00 90.62 115 ASP A N 1
ATOM 940 C CA . ASP A 1 115 ? 4.501 -3.023 16.622 1.00 90.62 115 ASP A CA 1
ATOM 941 C C . ASP A 1 115 ? 4.202 -3.314 15.149 1.00 90.62 115 ASP A C 1
ATOM 943 O O . ASP A 1 115 ? 3.415 -2.630 14.489 1.00 90.62 115 ASP A O 1
ATOM 947 N N . PHE A 1 116 ? 4.805 -4.374 14.620 1.00 91.44 116 PHE A N 1
ATOM 948 C CA . PHE A 1 116 ? 4.657 -4.717 13.207 1.00 91.44 116 PHE A CA 1
ATOM 949 C C . PHE A 1 116 ? 3.268 -5.284 12.880 1.00 91.44 116 PHE A C 1
ATOM 951 O O . PHE A 1 116 ? 2.718 -5.027 11.808 1.00 91.44 116 PHE A O 1
ATOM 958 N N . ALA A 1 117 ? 2.661 -6.010 13.824 1.00 93.62 117 ALA A N 1
ATOM 959 C CA . ALA A 1 117 ? 1.372 -6.673 13.642 1.00 93.62 117 ALA A CA 1
ATOM 960 C C . ALA A 1 117 ? 0.209 -5.708 13.306 1.00 93.62 117 ALA A C 1
ATOM 962 O O . ALA A 1 117 ? -0.557 -6.014 12.383 1.00 93.62 117 ALA A O 1
ATOM 963 N N . PRO A 1 118 ? 0.064 -4.535 13.961 1.00 95.75 118 PRO A N 1
ATOM 964 C CA . PRO A 1 118 ? -0.874 -3.503 13.525 1.00 95.75 118 PRO A CA 1
ATOM 965 C C . PRO A 1 118 ? -0.675 -3.051 12.078 1.00 95.75 118 PRO A C 1
ATOM 967 O O . PRO A 1 118 ? -1.645 -2.991 11.324 1.00 95.75 118 PRO A O 1
ATOM 970 N N . VAL A 1 119 ? 0.568 -2.794 11.659 1.00 96.62 119 VAL A N 1
ATOM 971 C CA . VAL A 1 119 ? 0.875 -2.342 10.291 1.00 96.62 119 VAL A CA 1
ATOM 972 C C . VAL A 1 119 ? 0.489 -3.413 9.269 1.00 96.62 119 VAL A C 1
ATOM 974 O O . VAL A 1 119 ? -0.134 -3.097 8.256 1.00 96.62 119 VAL A O 1
ATOM 977 N N . LEU A 1 120 ? 0.768 -4.689 9.560 1.00 96.81 120 LEU A N 1
ATOM 978 C CA . LEU A 1 120 ? 0.339 -5.812 8.719 1.00 96.81 120 LEU A CA 1
ATOM 979 C C . LEU A 1 120 ? -1.185 -5.944 8.636 1.00 96.81 120 LEU A C 1
ATOM 981 O O . LEU A 1 120 ? -1.715 -6.227 7.564 1.00 96.81 120 LEU A O 1
ATOM 985 N N . SER A 1 121 ? -1.892 -5.716 9.743 1.00 97.25 121 SER A N 1
ATOM 986 C CA . SER A 1 121 ? -3.360 -5.791 9.790 1.00 97.25 121 SER A CA 1
ATOM 987 C C . SER A 1 121 ? -4.013 -4.663 8.980 1.00 97.25 121 SER A C 1
ATOM 989 O O . SER A 1 121 ? -5.009 -4.877 8.281 1.00 97.25 121 SER A O 1
ATOM 991 N N . VAL A 1 122 ? -3.421 -3.465 9.012 1.00 98.00 122 VAL A N 1
ATOM 992 C CA . VAL A 1 122 ? -3.840 -2.337 8.167 1.00 98.00 122 VAL A CA 1
ATOM 993 C C . VAL A 1 122 ? -3.515 -2.611 6.697 1.00 98.00 122 VAL A C 1
ATOM 995 O O . VAL A 1 122 ? -4.369 -2.389 5.843 1.00 98.00 122 VAL A O 1
ATOM 998 N N . LEU A 1 123 ? -2.341 -3.168 6.382 1.00 97.88 123 LEU A N 1
ATOM 999 C CA . LEU A 1 123 ? -1.988 -3.548 5.009 1.00 97.88 123 LEU A CA 1
ATOM 1000 C C . LEU A 1 123 ? -2.937 -4.615 4.442 1.00 97.88 123 LEU A C 1
ATOM 1002 O O . LEU A 1 123 ? -3.356 -4.525 3.289 1.00 97.88 123 LEU A O 1
ATOM 1006 N N . GLU A 1 124 ? -3.313 -5.608 5.246 1.00 97.62 124 GLU A N 1
ATOM 1007 C CA . GLU A 1 124 ? -4.321 -6.602 4.872 1.00 97.62 124 GLU A CA 1
ATOM 1008 C C . GLU A 1 124 ? -5.677 -5.948 4.581 1.00 97.62 124 GLU A C 1
ATOM 1010 O O . GLU A 1 124 ? -6.344 -6.296 3.604 1.00 97.62 124 GLU A O 1
ATOM 1015 N N . SER A 1 125 ? -6.036 -4.930 5.361 1.00 97.38 125 SER A N 1
ATOM 1016 C CA . SER A 1 125 ? -7.229 -4.123 5.120 1.00 97.38 125 SER A CA 1
ATOM 1017 C C . SER A 1 125 ? -7.155 -3.319 3.822 1.00 97.38 125 SER A C 1
ATOM 1019 O O . SER A 1 125 ? -8.152 -3.271 3.103 1.00 97.38 125 SER A O 1
ATOM 1021 N N . CYS A 1 126 ? -5.987 -2.772 3.463 1.00 97.00 126 CYS A N 1
ATOM 1022 C CA . CYS A 1 126 ? -5.770 -2.148 2.153 1.00 97.00 126 CYS A CA 1
ATOM 1023 C C . CYS A 1 126 ? -6.018 -3.143 1.012 1.00 97.00 126 CYS A C 1
ATOM 1025 O O . CYS A 1 126 ? -6.699 -2.812 0.044 1.00 97.00 126 CYS A O 1
ATOM 1027 N N . VAL A 1 127 ? -5.501 -4.375 1.125 1.00 96.75 127 VAL A N 1
ATOM 1028 C CA . VAL A 1 127 ? -5.699 -5.424 0.106 1.00 96.75 127 VAL A CA 1
ATOM 1029 C C . VAL A 1 127 ? -7.183 -5.726 -0.086 1.00 96.75 127 VAL A C 1
ATOM 1031 O O . VAL A 1 127 ? -7.644 -5.819 -1.224 1.00 96.75 127 VAL A O 1
ATOM 1034 N N . MET A 1 128 ? -7.922 -5.894 1.014 1.00 94.44 128 MET A N 1
ATOM 1035 C CA . MET A 1 128 ? -9.356 -6.188 0.973 1.00 94.44 128 MET A CA 1
ATOM 1036 C C . MET A 1 128 ? -10.151 -5.034 0.358 1.00 94.44 128 MET A C 1
ATOM 1038 O O . MET A 1 128 ? -10.951 -5.265 -0.545 1.00 94.44 128 MET A O 1
ATOM 1042 N N . GLU A 1 129 ? -9.878 -3.798 0.780 1.00 94.50 129 GLU A N 1
ATOM 1043 C CA . GLU A 1 129 ? -10.559 -2.607 0.264 1.00 94.50 129 GLU A CA 1
ATOM 1044 C C . GLU A 1 129 ? -10.302 -2.408 -1.235 1.00 94.50 129 GLU A C 1
ATOM 1046 O O . GLU A 1 129 ? -11.232 -2.201 -2.012 1.00 94.50 129 GLU A O 1
ATOM 1051 N N . LEU A 1 130 ? -9.048 -2.532 -1.680 1.00 93.62 130 LEU A N 1
ATOM 1052 C CA . LEU A 1 130 ? -8.689 -2.387 -3.093 1.00 93.62 130 LEU A CA 1
ATOM 1053 C C . LEU A 1 130 ? -9.299 -3.495 -3.961 1.00 93.62 130 LEU A C 1
ATOM 1055 O O . LEU A 1 130 ? -9.761 -3.226 -5.073 1.00 93.62 130 LEU A O 1
ATOM 1059 N N . ALA A 1 131 ? -9.338 -4.733 -3.460 1.00 93.06 131 ALA A N 1
ATOM 1060 C CA . ALA A 1 131 ? -9.991 -5.842 -4.149 1.00 93.06 131 ALA A CA 1
ATOM 1061 C C . ALA A 1 131 ? -11.507 -5.614 -4.275 1.00 93.06 131 ALA A C 1
ATOM 1063 O O . ALA A 1 131 ? -12.065 -5.786 -5.363 1.00 93.06 131 ALA A O 1
ATOM 1064 N N . ASN A 1 132 ? -12.156 -5.159 -3.199 1.00 89.88 132 ASN A N 1
ATOM 1065 C CA . ASN A 1 132 ? -13.578 -4.822 -3.202 1.00 89.88 132 ASN A CA 1
ATOM 1066 C C . ASN A 1 132 ? -13.871 -3.677 -4.177 1.00 89.88 132 ASN A C 1
ATOM 1068 O O . ASN A 1 132 ? -14.755 -3.810 -5.025 1.00 89.88 132 ASN A O 1
ATOM 1072 N N . ASN A 1 133 ? -13.084 -2.603 -4.136 1.00 88.50 133 ASN A N 1
ATOM 1073 C CA . ASN A 1 133 ? -13.224 -1.459 -5.034 1.00 88.50 133 ASN A CA 1
ATOM 1074 C C . ASN A 1 133 ? -13.079 -1.850 -6.506 1.00 88.50 133 ASN A C 1
ATOM 1076 O O . ASN A 1 133 ? -13.823 -1.344 -7.341 1.00 88.50 133 ASN A O 1
ATOM 1080 N N . LYS A 1 134 ? -12.173 -2.781 -6.830 1.00 85.56 134 LYS A N 1
ATOM 1081 C CA . LYS A 1 134 ? -12.003 -3.286 -8.201 1.00 85.56 134 LYS A CA 1
ATOM 1082 C C . LYS A 1 134 ? -13.198 -4.124 -8.671 1.00 85.56 134 LYS A C 1
ATOM 1084 O O . LYS A 1 134 ? -13.489 -4.158 -9.862 1.00 85.56 134 LYS A O 1
ATOM 1089 N N . SER A 1 135 ? -13.879 -4.811 -7.754 1.00 84.62 135 SER A N 1
ATOM 1090 C CA . SER A 1 135 ? -15.072 -5.608 -8.071 1.00 84.62 135 SER A CA 1
ATOM 1091 C C . SER A 1 135 ? -16.345 -4.764 -8.239 1.00 84.62 135 SER A C 1
ATOM 1093 O O . SER A 1 135 ? -17.268 -5.171 -8.947 1.00 84.62 135 SER A O 1
ATOM 1095 N N . LYS A 1 136 ? -16.403 -3.581 -7.614 1.00 81.56 136 LYS A N 1
ATOM 1096 C CA . LYS A 1 136 ? -17.558 -2.677 -7.657 1.00 81.56 136 LYS A CA 1
ATOM 1097 C C . LYS A 1 136 ? -17.537 -1.863 -8.961 1.00 81.56 136 LYS A C 1
ATOM 1099 O O . LYS A 1 136 ? -16.713 -0.977 -9.133 1.00 81.56 136 LYS A O 1
ATOM 1104 N N . VAL A 1 137 ? -18.498 -2.122 -9.855 1.00 64.44 137 VAL A N 1
ATOM 1105 C CA . VAL A 1 137 ? -18.632 -1.464 -11.180 1.00 64.44 137 VAL A CA 1
ATOM 1106 C C . VAL A 1 137 ? -18.798 0.066 -11.096 1.00 64.44 137 VAL A C 1
ATOM 1108 O O . VAL A 1 137 ? -18.472 0.766 -12.046 1.00 64.44 137 VAL A O 1
ATOM 1111 N N . ASN A 1 138 ? -19.264 0.591 -9.959 1.00 65.00 138 ASN A N 1
ATOM 1112 C CA . ASN A 1 138 ? -19.629 2.003 -9.780 1.00 65.00 138 ASN A CA 1
ATOM 1113 C C . ASN A 1 138 ? -18.739 2.759 -8.777 1.00 65.00 138 ASN A C 1
ATOM 1115 O O . ASN A 1 138 ? -19.182 3.766 -8.222 1.00 65.00 138 ASN A O 1
ATOM 1119 N N . ASN A 1 139 ? -17.531 2.276 -8.475 1.00 68.50 139 ASN A N 1
ATOM 1120 C CA . ASN A 1 139 ? -16.685 2.983 -7.517 1.00 68.50 139 ASN A CA 1
ATOM 1121 C C . ASN A 1 139 ? -16.175 4.301 -8.133 1.00 68.50 139 ASN A C 1
ATOM 1123 O O . ASN A 1 139 ? -15.606 4.252 -9.224 1.00 68.50 139 ASN A O 1
ATOM 1127 N N . PRO A 1 140 ? -16.361 5.473 -7.493 1.00 73.69 140 PRO A N 1
ATOM 1128 C CA . PRO A 1 140 ? -15.849 6.719 -8.042 1.00 73.69 140 PRO A CA 1
ATOM 1129 C C . PRO A 1 140 ? -14.327 6.642 -8.140 1.00 73.69 140 PRO A C 1
ATOM 1131 O O . PRO A 1 140 ? -13.648 6.380 -7.146 1.00 73.69 140 PRO A O 1
ATOM 1134 N N . ASP A 1 141 ? -13.780 6.918 -9.324 1.00 78.31 141 ASP A N 1
ATOM 1135 C CA . ASP A 1 141 ? -12.341 6.786 -9.573 1.00 78.31 141 ASP A CA 1
ATOM 1136 C C . ASP A 1 141 ? -11.490 7.551 -8.543 1.00 78.31 141 ASP A C 1
ATOM 1138 O O . ASP A 1 141 ? -10.445 7.072 -8.123 1.00 78.31 141 ASP A O 1
ATOM 1142 N N . SER A 1 142 ? -11.968 8.707 -8.065 1.00 84.12 142 SER A N 1
ATOM 1143 C CA . SER A 1 142 ? -11.279 9.505 -7.038 1.00 84.12 142 SER A CA 1
ATOM 1144 C C . SER A 1 142 ? -11.076 8.760 -5.712 1.00 84.12 142 SER A C 1
ATOM 1146 O O . SER A 1 142 ? -10.088 9.010 -5.023 1.00 84.12 142 SER A O 1
ATOM 1148 N N . GLU A 1 143 ? -11.997 7.876 -5.327 1.00 86.75 143 GLU A N 1
ATOM 1149 C CA . GLU A 1 143 ? -11.874 7.078 -4.103 1.00 86.75 143 GLU A CA 1
ATOM 1150 C C . GLU A 1 143 ? -10.865 5.944 -4.294 1.00 86.75 143 GLU A C 1
ATOM 1152 O O . GLU A 1 143 ? -10.042 5.690 -3.415 1.00 86.75 143 GLU A O 1
ATOM 1157 N N . MET A 1 144 ? -10.865 5.312 -5.473 1.00 88.44 144 MET A N 1
ATOM 1158 C CA . MET A 1 144 ? -9.843 4.327 -5.828 1.00 88.44 144 MET A CA 1
ATOM 1159 C C . MET A 1 144 ? -8.442 4.953 -5.820 1.00 88.44 144 MET A C 1
ATOM 1161 O O . MET A 1 144 ? -7.534 4.388 -5.216 1.00 88.44 144 MET A O 1
ATOM 1165 N N . GLU A 1 145 ? -8.270 6.131 -6.425 1.00 90.81 145 GLU A N 1
ATOM 1166 C CA . GLU A 1 145 ? -6.991 6.853 -6.443 1.00 90.81 145 GLU A CA 1
ATOM 1167 C C . GLU A 1 145 ? -6.515 7.185 -5.020 1.00 90.81 145 GLU A C 1
ATOM 1169 O O . GLU A 1 145 ? -5.370 6.897 -4.667 1.00 90.81 145 GLU A O 1
ATOM 1174 N N . SER A 1 146 ? -7.412 7.684 -4.162 1.00 92.06 146 SER A N 1
ATOM 1175 C CA . SER A 1 146 ? -7.100 7.956 -2.752 1.00 92.06 146 SER A CA 1
ATOM 1176 C C . SER A 1 146 ? -6.680 6.692 -1.990 1.00 92.06 146 SER A C 1
ATOM 1178 O O . SER A 1 146 ? -5.717 6.720 -1.217 1.00 92.06 146 SER A O 1
ATOM 1180 N N . ASN A 1 147 ? -7.336 5.556 -2.243 1.00 93.38 147 ASN A N 1
ATOM 1181 C CA . ASN A 1 147 ? -6.989 4.281 -1.615 1.00 93.38 147 ASN A CA 1
ATOM 1182 C C . ASN A 1 147 ? -5.653 3.720 -2.131 1.00 93.38 147 ASN A C 1
ATOM 1184 O O . ASN A 1 147 ? -4.889 3.153 -1.343 1.00 93.38 147 ASN A O 1
ATOM 1188 N N . ILE A 1 148 ? -5.328 3.912 -3.415 1.00 94.81 148 ILE A N 1
ATOM 1189 C CA . ILE A 1 148 ? -4.017 3.560 -3.987 1.00 94.81 148 ILE A CA 1
ATOM 1190 C C . ILE A 1 148 ? -2.914 4.401 -3.328 1.00 94.81 148 ILE A C 1
ATOM 1192 O O . ILE A 1 148 ? -1.926 3.834 -2.858 1.00 94.81 148 ILE A O 1
ATOM 1196 N N . MET A 1 149 ? -3.107 5.718 -3.206 1.00 94.50 149 MET A N 1
ATOM 1197 C CA . MET A 1 149 ? -2.150 6.618 -2.542 1.00 94.50 149 MET A CA 1
ATOM 1198 C C . MET A 1 149 ? -1.966 6.272 -1.062 1.00 94.50 149 MET A C 1
ATOM 1200 O O . MET A 1 149 ? -0.843 6.142 -0.579 1.00 94.50 149 MET A O 1
ATOM 1204 N N . THR A 1 150 ? -3.063 6.024 -0.348 1.00 95.19 150 THR A N 1
ATOM 1205 C CA . THR A 1 150 ? -3.014 5.615 1.063 1.00 95.19 150 THR A CA 1
ATOM 1206 C C . THR A 1 150 ? -2.275 4.283 1.231 1.00 95.19 150 THR A C 1
ATOM 1208 O O . THR A 1 150 ? -1.484 4.114 2.160 1.00 95.19 150 THR A O 1
ATOM 1211 N N . THR A 1 151 ? -2.470 3.346 0.300 1.00 96.94 151 THR A N 1
ATOM 1212 C CA . THR A 1 151 ? -1.743 2.070 0.284 1.00 96.94 151 THR A CA 1
ATOM 1213 C C . THR A 1 151 ? -0.253 2.280 0.046 1.00 96.94 151 THR A C 1
ATOM 1215 O O . THR A 1 151 ? 0.554 1.672 0.747 1.00 96.94 151 THR A O 1
ATOM 1218 N N . LEU A 1 152 ? 0.130 3.173 -0.872 1.00 97.12 152 LEU A N 1
ATOM 1219 C CA . LEU A 1 152 ? 1.528 3.548 -1.084 1.00 97.12 152 LEU A CA 1
ATOM 1220 C C . LEU A 1 152 ? 2.163 4.098 0.206 1.00 97.12 152 LEU A C 1
ATOM 1222 O O . LEU A 1 152 ? 3.275 3.703 0.554 1.00 97.12 152 LEU A O 1
ATOM 1226 N N . TYR A 1 153 ? 1.449 4.937 0.963 1.00 97.19 153 TYR A N 1
ATOM 1227 C CA . TYR A 1 153 ? 1.943 5.453 2.245 1.00 97.19 153 TYR A CA 1
ATOM 1228 C C . TYR A 1 153 ? 2.156 4.340 3.281 1.00 97.19 153 TYR A C 1
ATOM 1230 O O . TYR A 1 153 ? 3.200 4.306 3.934 1.00 97.19 153 TYR A O 1
ATOM 1238 N N . ILE A 1 154 ? 1.220 3.388 3.396 1.00 97.62 154 ILE A N 1
ATOM 1239 C CA . ILE A 1 154 ? 1.385 2.215 4.273 1.00 97.62 154 ILE A CA 1
ATOM 1240 C C . ILE A 1 154 ? 2.584 1.362 3.842 1.00 97.62 154 ILE A C 1
ATOM 1242 O O . ILE A 1 154 ? 3.350 0.926 4.700 1.00 97.62 154 ILE A O 1
ATOM 1246 N N . LEU A 1 155 ? 2.787 1.147 2.539 1.00 97.69 155 LEU A N 1
ATOM 1247 C CA . LEU A 1 155 ? 3.948 0.413 2.027 1.00 97.69 155 LEU A CA 1
ATOM 1248 C C . LEU A 1 155 ? 5.266 1.117 2.370 1.00 97.69 155 LEU A C 1
ATOM 1250 O O . LEU A 1 155 ? 6.218 0.455 2.775 1.00 97.69 155 LEU A O 1
ATOM 1254 N N . THR A 1 156 ? 5.308 2.445 2.281 1.00 96.62 156 THR A N 1
ATOM 1255 C CA . THR A 1 156 ? 6.490 3.235 2.652 1.00 96.62 156 THR A CA 1
ATOM 1256 C C . THR A 1 156 ? 6.757 3.219 4.158 1.00 96.62 156 THR A C 1
ATOM 1258 O O . THR A 1 156 ? 7.906 3.119 4.587 1.00 96.62 156 THR A O 1
ATOM 1261 N N . ILE A 1 157 ? 5.712 3.237 4.988 1.00 96.12 157 ILE A N 1
ATOM 1262 C CA . ILE A 1 157 ? 5.843 3.040 6.440 1.00 96.12 157 ILE A CA 1
ATOM 1263 C C . ILE A 1 157 ? 6.385 1.636 6.743 1.00 96.12 157 ILE A C 1
ATOM 1265 O O . ILE A 1 157 ? 7.346 1.492 7.500 1.00 96.12 157 ILE A O 1
ATOM 1269 N N . LEU A 1 158 ? 5.817 0.604 6.115 1.00 96.50 158 LEU A N 1
ATOM 1270 C CA . LEU A 1 158 ? 6.233 -0.790 6.266 1.00 96.50 158 LEU A CA 1
ATOM 1271 C C . LEU A 1 158 ? 7.719 -0.981 5.924 1.00 96.50 158 LEU A C 1
ATOM 1273 O O . LEU A 1 158 ? 8.462 -1.568 6.714 1.00 96.50 158 LEU A O 1
ATOM 1277 N N . THR A 1 159 ? 8.177 -0.474 4.777 1.00 95.25 159 THR A N 1
ATOM 1278 C CA . THR A 1 159 ? 9.582 -0.601 4.352 1.00 95.25 159 THR A CA 1
ATOM 1279 C C . THR A 1 159 ? 10.532 0.198 5.226 1.00 95.25 159 THR A C 1
ATOM 1281 O O . THR A 1 159 ? 11.643 -0.267 5.499 1.00 95.25 159 THR A O 1
ATOM 1284 N N . LYS A 1 160 ? 10.104 1.354 5.741 1.00 93.44 160 LYS A N 1
ATOM 1285 C CA . LYS A 1 160 ? 10.887 2.124 6.712 1.00 93.44 160 LYS A CA 1
ATOM 1286 C C . LYS A 1 160 ? 11.071 1.358 8.022 1.00 93.44 160 LYS A C 1
ATOM 1288 O O . LYS A 1 160 ? 12.192 1.292 8.527 1.00 93.44 160 LYS A O 1
ATOM 1293 N N . LEU A 1 161 ? 10.023 0.702 8.527 1.00 92.44 161 LEU A N 1
ATOM 1294 C CA . LEU A 1 161 ? 10.121 -0.166 9.707 1.00 92.44 161 LEU A CA 1
ATOM 1295 C C . LEU A 1 161 ? 11.052 -1.359 9.457 1.00 92.44 161 LEU A C 1
ATOM 1297 O O . LEU A 1 161 ? 11.938 -1.630 10.272 1.00 92.44 161 LEU A O 1
ATOM 1301 N N . LEU A 1 162 ? 10.915 -2.025 8.307 1.00 91.50 162 LEU A N 1
ATOM 1302 C CA . LEU A 1 162 ? 11.806 -3.117 7.905 1.00 91.50 162 LEU A CA 1
ATOM 1303 C C . LEU A 1 162 ? 13.268 -2.664 7.772 1.00 91.50 162 LEU A C 1
ATOM 1305 O O . LEU A 1 162 ? 14.166 -3.424 8.122 1.00 91.50 162 LEU A O 1
ATOM 1309 N N . SER A 1 163 ? 13.520 -1.436 7.318 1.00 88.88 163 SER A N 1
ATOM 1310 C CA . SER A 1 163 ? 14.884 -0.916 7.135 1.00 88.88 163 SER A CA 1
ATOM 1311 C C . SER A 1 163 ? 15.537 -0.503 8.455 1.00 88.88 163 SER A C 1
ATOM 1313 O O . SER A 1 163 ? 16.709 -0.793 8.678 1.00 88.88 163 SER A O 1
ATOM 1315 N N . LEU A 1 164 ? 14.788 0.144 9.355 1.00 84.06 164 LEU A N 1
ATOM 1316 C CA . LEU A 1 164 ? 15.317 0.637 10.634 1.00 84.06 164 LEU A CA 1
ATOM 1317 C C . LEU A 1 164 ? 15.419 -0.460 11.700 1.00 84.06 164 LEU A C 1
ATOM 1319 O O . LEU A 1 164 ? 16.321 -0.440 12.537 1.00 84.06 164 LEU A O 1
ATOM 1323 N N . LYS A 1 165 ? 14.468 -1.400 11.707 1.00 79.62 165 LYS A N 1
ATOM 1324 C CA . LYS A 1 165 ? 14.287 -2.382 12.788 1.00 79.62 165 LYS A CA 1
ATOM 1325 C C . LYS A 1 165 ? 14.104 -3.813 12.275 1.00 79.62 165 LYS A C 1
ATOM 1327 O O . LYS A 1 165 ? 13.702 -4.683 13.041 1.00 79.62 165 LYS A O 1
ATOM 1332 N N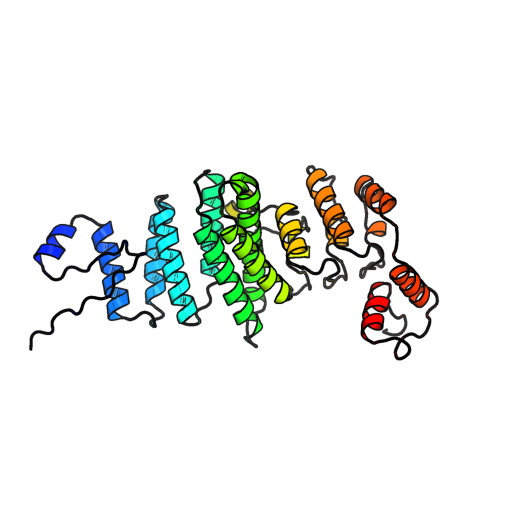 . GLY A 1 166 ? 14.457 -4.099 11.019 1.00 75.25 166 GLY A N 1
ATOM 1333 C CA . GLY A 1 166 ? 14.218 -5.393 10.369 1.00 75.25 166 GLY A CA 1
ATOM 1334 C C . GLY A 1 166 ? 14.701 -6.618 11.144 1.00 75.25 166 GLY A C 1
ATOM 1335 O O . GLY A 1 166 ? 14.054 -7.658 11.090 1.00 75.25 166 GLY A O 1
ATOM 1336 N N . ASN A 1 167 ? 15.791 -6.519 11.906 1.00 78.88 167 ASN A N 1
ATOM 1337 C CA . ASN A 1 167 ? 16.310 -7.642 12.699 1.00 78.88 167 ASN A CA 1
ATOM 1338 C C . ASN A 1 167 ? 15.439 -8.002 13.914 1.00 78.88 167 ASN A C 1
ATOM 1340 O O . ASN A 1 167 ? 15.601 -9.088 14.461 1.00 78.88 167 ASN A O 1
ATOM 1344 N N . ARG A 1 168 ? 14.534 -7.111 14.339 1.00 82.94 168 ARG A N 1
ATOM 1345 C CA . ARG A 1 168 ? 13.628 -7.338 15.475 1.00 82.94 168 ARG A CA 1
ATOM 1346 C C . ARG A 1 168 ? 12.373 -8.116 15.091 1.00 82.94 168 ARG A C 1
ATOM 1348 O O . ARG A 1 168 ? 11.745 -8.699 15.963 1.00 82.94 168 ARG A O 1
ATOM 1355 N N . TYR A 1 169 ? 12.004 -8.103 13.812 1.00 85.69 169 TYR A N 1
ATOM 1356 C CA . TYR A 1 169 ? 10.765 -8.713 13.342 1.00 85.69 169 TYR A CA 1
ATOM 1357 C C . TYR A 1 169 ? 10.980 -10.158 12.911 1.00 85.69 169 TYR A C 1
ATOM 1359 O O . TYR A 1 169 ? 11.969 -10.487 12.241 1.00 85.69 169 TYR A O 1
ATOM 1367 N N . GLU A 1 170 ? 10.022 -11.003 13.281 1.00 88.31 170 GLU A N 1
ATOM 1368 C CA . GLU A 1 170 ? 10.039 -12.427 12.983 1.00 88.31 170 GLU A CA 1
ATOM 1369 C C . GLU A 1 170 ? 10.022 -12.685 11.471 1.00 88.31 170 GLU A C 1
ATOM 1371 O O . GLU A 1 170 ? 9.524 -11.893 10.665 1.00 88.31 170 GLU A O 1
ATOM 1376 N N . MET A 1 171 ? 10.586 -13.822 11.061 1.00 89.06 171 MET A N 1
ATOM 1377 C CA . MET A 1 171 ? 10.605 -14.198 9.647 1.00 89.06 171 MET A CA 1
ATOM 1378 C C . MET A 1 171 ? 9.185 -14.416 9.102 1.00 89.06 171 MET A C 1
ATOM 1380 O O . MET A 1 171 ? 8.916 -14.092 7.947 1.00 89.06 171 MET A O 1
ATOM 1384 N N . GLU A 1 172 ? 8.272 -14.920 9.935 1.00 91.94 172 GLU A N 1
ATOM 1385 C CA . GLU A 1 172 ? 6.866 -15.129 9.577 1.00 91.94 172 GLU A CA 1
ATOM 1386 C C . GLU A 1 172 ? 6.171 -13.812 9.215 1.00 91.94 172 GLU A C 1
ATOM 1388 O O . GLU A 1 172 ? 5.547 -13.708 8.158 1.00 91.94 172 GLU A O 1
ATOM 1393 N N . ASP A 1 173 ? 6.378 -12.774 10.021 1.00 92.31 173 ASP A N 1
ATOM 1394 C CA . ASP A 1 173 ? 5.855 -11.431 9.781 1.00 92.31 173 ASP A CA 1
ATOM 1395 C C . ASP A 1 173 ? 6.373 -10.825 8.470 1.00 92.31 173 ASP A C 1
ATOM 1397 O O . ASP A 1 173 ? 5.605 -10.266 7.679 1.00 92.31 173 ASP A O 1
ATOM 1401 N N . LYS A 1 174 ? 7.671 -10.983 8.179 1.00 92.69 174 LYS A N 1
ATOM 1402 C CA . LYS A 1 174 ? 8.259 -10.545 6.901 1.00 92.69 174 LYS A CA 1
ATOM 1403 C C . LYS A 1 174 ? 7.661 -11.304 5.721 1.00 92.69 174 LYS A C 1
ATOM 1405 O O . LYS A 1 174 ? 7.356 -10.695 4.695 1.00 92.69 174 LYS A O 1
ATOM 1410 N N . CYS A 1 175 ? 7.472 -12.616 5.849 1.00 94.62 175 CYS A N 1
ATOM 1411 C CA . CYS A 1 175 ? 6.823 -13.432 4.824 1.00 94.62 175 CYS A CA 1
ATOM 1412 C C . CYS A 1 175 ? 5.370 -12.997 4.599 1.00 94.62 175 CYS A C 1
ATOM 1414 O O . CYS A 1 175 ? 4.944 -12.867 3.447 1.00 94.62 175 CYS A O 1
ATOM 1416 N N . ARG A 1 176 ? 4.626 -12.706 5.675 1.00 96.06 176 ARG A N 1
ATOM 1417 C CA . ARG A 1 176 ? 3.256 -12.184 5.602 1.00 96.06 176 ARG A CA 1
ATOM 1418 C C . ARG A 1 176 ? 3.216 -10.828 4.900 1.00 96.06 176 ARG A C 1
ATOM 1420 O O . ARG A 1 176 ? 2.378 -10.644 4.020 1.00 96.06 176 ARG A O 1
ATOM 1427 N N . ALA A 1 177 ? 4.156 -9.928 5.198 1.00 96.19 177 ALA A N 1
ATOM 1428 C CA . ALA A 1 177 ? 4.306 -8.658 4.490 1.00 96.19 177 ALA A CA 1
ATOM 1429 C C . ALA A 1 177 ? 4.461 -8.869 2.973 1.00 96.19 177 ALA A C 1
ATOM 1431 O O . ALA A 1 177 ? 3.652 -8.367 2.196 1.00 96.19 177 ALA A O 1
ATOM 1432 N N . HIS A 1 178 ? 5.434 -9.683 2.545 1.00 96.56 178 HIS A N 1
ATOM 1433 C CA . HIS A 1 178 ? 5.666 -9.968 1.121 1.00 96.56 178 HIS A CA 1
ATOM 1434 C C . HIS A 1 178 ? 4.452 -10.628 0.459 1.00 96.56 178 HIS A C 1
ATOM 1436 O O . HIS A 1 178 ? 4.116 -10.316 -0.682 1.00 96.56 178 HIS A O 1
ATOM 1442 N N . HIS A 1 179 ? 3.761 -11.527 1.163 1.00 97.56 179 HIS A N 1
ATOM 1443 C CA . HIS A 1 179 ? 2.543 -12.148 0.652 1.00 97.56 179 HIS A CA 1
ATOM 1444 C C . HIS A 1 179 ? 1.434 -11.115 0.395 1.00 97.56 179 HIS A C 1
ATOM 1446 O O . HIS A 1 179 ? 0.813 -11.136 -0.670 1.00 97.56 179 HIS A O 1
ATOM 1452 N N . LEU A 1 180 ? 1.209 -10.188 1.331 1.00 98.00 180 LEU A N 1
ATOM 1453 C CA . LEU A 1 180 ? 0.227 -9.115 1.165 1.00 98.00 180 LEU A CA 1
ATOM 1454 C C . LEU A 1 180 ? 0.602 -8.192 0.000 1.00 98.00 180 LEU A C 1
ATOM 1456 O O . LEU A 1 180 ? -0.247 -7.911 -0.842 1.00 98.00 180 LEU A O 1
ATOM 1460 N N . VAL A 1 181 ? 1.871 -7.796 -0.119 1.00 97.94 181 VAL A N 1
ATOM 1461 C CA . VAL A 1 181 ? 2.336 -6.938 -1.223 1.00 97.94 181 VAL A CA 1
ATOM 1462 C C . VAL A 1 181 ? 2.185 -7.639 -2.575 1.00 97.94 181 VAL A C 1
ATOM 1464 O O . VAL A 1 181 ? 1.683 -7.032 -3.517 1.00 97.94 181 VAL A O 1
ATOM 1467 N N . ARG A 1 182 ? 2.506 -8.937 -2.676 1.00 97.69 182 ARG A N 1
ATOM 1468 C CA . ARG A 1 182 ? 2.252 -9.732 -3.895 1.00 97.69 182 ARG A CA 1
ATOM 1469 C C . ARG A 1 182 ? 0.777 -9.728 -4.284 1.00 97.69 182 ARG A C 1
ATOM 1471 O O . ARG A 1 182 ? 0.460 -9.607 -5.466 1.00 97.69 182 ARG A O 1
ATOM 1478 N N . ARG A 1 183 ? -0.132 -9.831 -3.307 1.00 97.75 183 ARG A N 1
ATOM 1479 C CA . ARG A 1 183 ? -1.577 -9.719 -3.563 1.00 97.75 183 ARG A CA 1
ATOM 1480 C C . ARG A 1 183 ? -1.941 -8.338 -4.106 1.00 97.75 183 ARG A C 1
ATOM 1482 O O . ARG A 1 183 ? -2.720 -8.280 -5.050 1.00 97.75 183 ARG A O 1
ATOM 1489 N N . ILE A 1 184 ? -1.358 -7.258 -3.577 1.00 96.81 184 ILE A N 1
ATOM 1490 C CA . ILE A 1 184 ? -1.557 -5.894 -4.105 1.00 96.81 184 ILE A CA 1
ATOM 1491 C C . ILE A 1 184 ? -1.058 -5.797 -5.552 1.00 96.81 184 ILE A C 1
ATOM 1493 O O . ILE A 1 184 ? -1.802 -5.342 -6.418 1.00 96.81 184 ILE A O 1
ATOM 1497 N N . CYS A 1 185 ? 0.160 -6.265 -5.844 1.00 96.12 185 CYS A N 1
ATOM 1498 C CA . CYS A 1 185 ? 0.715 -6.247 -7.202 1.00 96.12 185 CYS A CA 1
ATOM 1499 C C . CYS A 1 185 ? -0.155 -7.046 -8.188 1.00 96.12 185 CYS A C 1
ATOM 1501 O O . CYS A 1 185 ? -0.406 -6.590 -9.305 1.00 96.12 185 CYS A O 1
ATOM 1503 N N . ALA A 1 186 ? -0.699 -8.191 -7.760 1.00 95.69 186 ALA A N 1
ATOM 1504 C CA . ALA A 1 186 ? -1.598 -9.016 -8.568 1.00 95.69 186 ALA A CA 1
ATOM 1505 C C . ALA A 1 186 ? -2.933 -8.326 -8.910 1.00 95.69 186 ALA A C 1
ATOM 1507 O O . ALA A 1 186 ? -3.575 -8.690 -9.896 1.00 95.69 186 ALA A O 1
ATOM 1508 N N . LEU A 1 187 ? -3.349 -7.304 -8.149 1.00 94.19 187 LEU A N 1
ATOM 1509 C CA . LEU A 1 187 ? -4.521 -6.496 -8.490 1.00 94.19 187 LEU A CA 1
ATOM 1510 C C . LEU A 1 187 ? -4.273 -5.572 -9.691 1.00 94.19 187 LEU A C 1
ATOM 1512 O O . LEU A 1 187 ? -5.252 -5.059 -10.230 1.00 94.19 187 LEU A O 1
ATOM 1516 N N . GLN A 1 188 ? -3.025 -5.376 -10.141 1.00 92.75 188 GLN A N 1
ATOM 1517 C CA . GLN A 1 188 ? -2.677 -4.553 -11.313 1.00 92.75 188 GLN A CA 1
ATOM 1518 C C . GLN A 1 188 ? -3.359 -3.173 -11.293 1.00 92.75 188 GLN A C 1
ATOM 1520 O O . GLN A 1 188 ? -3.988 -2.750 -12.264 1.00 92.75 188 GLN A O 1
ATOM 1525 N N . LEU A 1 189 ? -3.293 -2.511 -10.139 1.00 91.81 189 LEU A N 1
ATOM 1526 C CA . LEU A 1 189 ? -3.954 -1.233 -9.895 1.00 91.81 189 LEU A CA 1
ATOM 1527 C C . LEU A 1 189 ? -3.286 -0.118 -10.701 1.00 91.81 189 LEU A C 1
ATOM 1529 O O . LEU A 1 189 ? -2.057 -0.069 -10.808 1.00 91.81 189 LEU A O 1
ATOM 1533 N N . ARG A 1 190 ? -4.114 0.774 -11.244 1.00 92.25 190 ARG A N 1
ATOM 1534 C CA . ARG A 1 190 ? -3.696 1.930 -12.035 1.00 92.25 190 ARG A CA 1
ATOM 1535 C C . ARG A 1 190 ? -4.502 3.153 -11.611 1.00 92.25 190 ARG A C 1
ATOM 1537 O O . ARG A 1 190 ? -5.699 3.025 -11.356 1.00 92.25 190 ARG A O 1
ATOM 1544 N N . LEU A 1 191 ? -3.844 4.306 -11.538 1.00 92.50 191 LEU A N 1
ATOM 1545 C CA . LEU A 1 191 ? -4.512 5.608 -11.465 1.00 92.50 191 LEU A CA 1
ATOM 1546 C C . LEU A 1 191 ? -5.137 5.965 -12.826 1.00 92.50 191 LEU A C 1
ATOM 1548 O O . LEU A 1 191 ? -4.937 5.247 -13.813 1.00 92.50 191 LEU A O 1
ATOM 1552 N N . LYS A 1 192 ? -5.870 7.083 -12.910 1.00 90.62 192 LYS A N 1
ATOM 1553 C CA . LYS A 1 192 ? -6.467 7.547 -14.180 1.00 90.62 192 LYS A CA 1
ATOM 1554 C C . LYS A 1 192 ? -5.443 7.835 -15.263 1.00 90.62 192 LYS A C 1
ATOM 1556 O O . LYS A 1 192 ? -5.698 7.586 -16.435 1.00 90.62 192 LYS A O 1
ATOM 1561 N N . ASP A 1 193 ? -4.286 8.346 -14.869 1.00 90.19 193 ASP A N 1
ATOM 1562 C CA . ASP A 1 193 ? -3.158 8.572 -15.764 1.00 90.19 193 ASP A CA 1
ATOM 1563 C C . ASP A 1 193 ? -2.374 7.284 -16.061 1.00 90.19 193 ASP A C 1
ATOM 1565 O O . ASP A 1 193 ? -1.348 7.329 -16.730 1.00 90.19 193 ASP A O 1
ATOM 1569 N N . GLY A 1 194 ? -2.859 6.114 -15.641 1.00 92.38 194 GLY A N 1
ATOM 1570 C CA . GLY A 1 194 ? -2.256 4.817 -15.925 1.00 92.38 194 GLY A CA 1
ATOM 1571 C C . GLY A 1 194 ? -1.077 4.453 -15.023 1.00 92.38 194 GLY A C 1
ATOM 1572 O O . GLY A 1 194 ? -0.589 3.322 -15.141 1.00 92.38 194 GLY A O 1
ATOM 1573 N N . GLN A 1 195 ? -0.645 5.347 -14.123 1.00 95.56 195 GLN A N 1
ATOM 1574 C CA . GLN A 1 195 ? 0.455 5.084 -13.198 1.00 95.56 195 GLN A CA 1
ATOM 1575 C C . GLN A 1 195 ? 0.128 3.921 -12.254 1.00 95.56 195 GLN A C 1
ATOM 1577 O O . GLN A 1 195 ? -0.977 3.799 -11.723 1.00 95.56 195 GLN A O 1
ATOM 1582 N N . THR A 1 196 ? 1.119 3.062 -12.030 1.00 96.56 196 THR A N 1
ATOM 1583 C CA . THR A 1 196 ? 1.065 1.966 -11.048 1.00 96.56 196 THR A CA 1
ATOM 1584 C C . THR A 1 196 ? 1.719 2.391 -9.732 1.00 96.56 196 THR A C 1
ATOM 1586 O O . THR A 1 196 ? 2.433 3.390 -9.687 1.00 96.56 196 THR A O 1
ATOM 1589 N N . LEU A 1 197 ? 1.572 1.594 -8.665 1.00 96.88 197 LEU A N 1
ATOM 1590 C CA . LEU A 1 197 ? 2.297 1.827 -7.403 1.00 96.88 197 LEU A CA 1
ATOM 1591 C C . LEU A 1 197 ? 3.814 1.958 -7.599 1.00 96.88 197 LEU A C 1
ATOM 1593 O O . LEU A 1 197 ? 4.449 2.736 -6.896 1.00 96.88 197 LEU A O 1
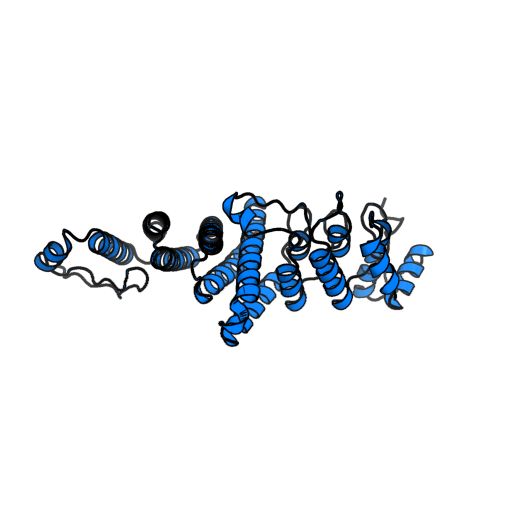ATOM 1597 N N . LEU A 1 198 ? 4.387 1.227 -8.563 1.00 97.56 198 LEU A N 1
ATOM 1598 C CA . LEU A 1 198 ? 5.811 1.323 -8.871 1.00 97.56 198 LEU A CA 1
ATOM 1599 C C . LEU A 1 198 ? 6.164 2.651 -9.552 1.00 97.56 198 LEU A C 1
ATOM 1601 O O . LEU A 1 198 ? 7.198 3.209 -9.217 1.00 97.56 198 LEU A O 1
ATOM 1605 N N . HIS A 1 199 ? 5.309 3.190 -10.433 1.00 96.69 199 HIS A N 1
ATOM 1606 C CA . HIS A 1 199 ? 5.505 4.540 -10.983 1.00 96.69 199 HIS A CA 1
ATOM 1607 C C . HIS A 1 199 ? 5.529 5.577 -9.857 1.00 96.69 199 HIS A C 1
ATOM 1609 O O . HIS A 1 199 ? 6.473 6.350 -9.754 1.00 96.69 199 HIS A O 1
ATOM 1615 N N . LEU A 1 200 ? 4.544 5.525 -8.959 1.00 96.00 200 LEU A N 1
ATOM 1616 C CA . LEU A 1 200 ? 4.430 6.475 -7.852 1.00 96.00 200 LEU A CA 1
ATOM 1617 C C . LEU A 1 200 ? 5.607 6.374 -6.870 1.00 96.00 200 LEU A C 1
ATOM 1619 O O . LEU A 1 200 ? 6.120 7.389 -6.411 1.00 96.00 200 LEU A O 1
ATOM 1623 N N . ALA A 1 201 ? 6.073 5.158 -6.571 1.00 96.25 201 ALA A N 1
ATOM 1624 C CA . ALA A 1 201 ? 7.191 4.941 -5.654 1.00 96.25 201 ALA A CA 1
ATOM 1625 C C . ALA A 1 201 ? 8.529 5.505 -6.167 1.00 96.25 201 ALA A C 1
ATOM 1627 O O . ALA A 1 201 ? 9.403 5.808 -5.352 1.00 96.25 201 ALA A O 1
ATOM 1628 N N . VAL A 1 202 ? 8.704 5.623 -7.489 1.00 94.19 202 VAL A N 1
ATOM 1629 C CA . VAL A 1 202 ? 9.950 6.100 -8.118 1.00 94.19 202 VAL A CA 1
ATOM 1630 C C . VAL A 1 202 ? 9.852 7.523 -8.668 1.00 94.19 202 VAL A C 1
ATOM 1632 O O . VAL A 1 202 ? 10.858 8.065 -9.112 1.00 94.19 202 VAL A O 1
ATOM 1635 N N . ASN A 1 203 ? 8.664 8.121 -8.662 1.00 91.69 203 ASN A N 1
ATOM 1636 C CA . ASN A 1 203 ? 8.439 9.460 -9.187 1.00 91.69 203 ASN A CA 1
ATOM 1637 C C . ASN A 1 203 ? 8.646 10.515 -8.086 1.00 91.69 203 ASN A C 1
ATOM 1639 O O . ASN A 1 203 ? 8.032 10.432 -7.022 1.00 91.69 203 ASN A O 1
ATOM 1643 N N . GLU A 1 204 ? 9.510 11.497 -8.345 1.00 86.94 204 GLU A N 1
ATOM 1644 C CA . GLU A 1 204 ? 9.760 12.639 -7.452 1.00 86.94 204 GLU A CA 1
ATOM 1645 C C . GLU A 1 204 ? 8.525 13.546 -7.329 1.00 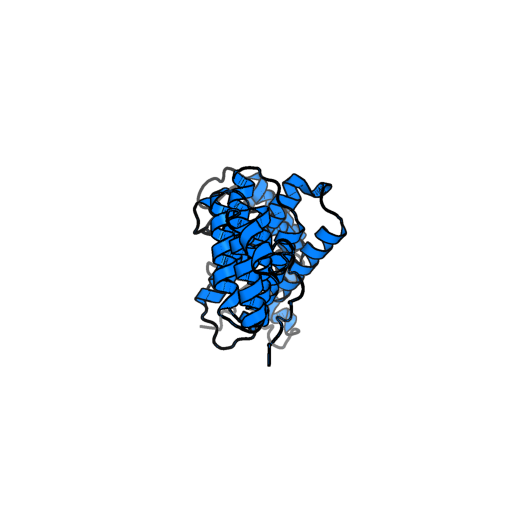86.94 204 GLU A C 1
ATOM 1647 O O . GLU A 1 204 ? 8.245 14.065 -6.250 1.00 86.94 204 GLU A O 1
ATOM 1652 N N . ASP A 1 205 ? 7.726 13.653 -8.396 1.00 86.94 205 ASP A N 1
ATOM 1653 C CA . ASP A 1 205 ? 6.511 14.475 -8.433 1.00 86.94 205 ASP A CA 1
ATOM 1654 C C . ASP A 1 205 ? 5.325 13.842 -7.681 1.00 86.94 205 ASP A C 1
ATOM 1656 O O . ASP A 1 205 ? 4.228 14.408 -7.646 1.00 86.94 205 ASP A O 1
ATOM 1660 N N . THR A 1 206 ? 5.500 12.661 -7.077 1.00 89.06 206 THR A N 1
ATOM 1661 C CA . THR A 1 206 ? 4.452 12.015 -6.279 1.00 89.06 206 THR A CA 1
ATOM 1662 C C . THR A 1 206 ? 4.141 12.855 -5.040 1.00 89.06 206 THR A C 1
ATOM 1664 O O . THR A 1 206 ? 4.837 12.796 -4.023 1.00 89.06 206 THR A O 1
ATOM 1667 N N . LEU A 1 207 ? 3.047 13.614 -5.114 1.00 82.69 207 LEU A N 1
ATOM 1668 C CA . LEU A 1 207 ? 2.602 14.496 -4.041 1.00 82.69 207 LEU A CA 1
ATOM 1669 C C . LEU A 1 207 ? 2.137 13.711 -2.805 1.00 82.69 207 LEU A C 1
ATOM 1671 O O . LEU A 1 207 ? 1.458 12.681 -2.882 1.00 82.69 207 LEU A O 1
ATOM 1675 N N . VAL A 1 208 ? 2.495 14.242 -1.636 1.00 82.81 208 VAL A N 1
ATOM 1676 C CA . VAL A 1 208 ? 2.043 13.747 -0.336 1.00 82.81 208 VAL A CA 1
ATOM 1677 C C . VAL A 1 208 ? 1.192 14.824 0.320 1.00 82.81 208 VAL A C 1
ATOM 1679 O O . VAL 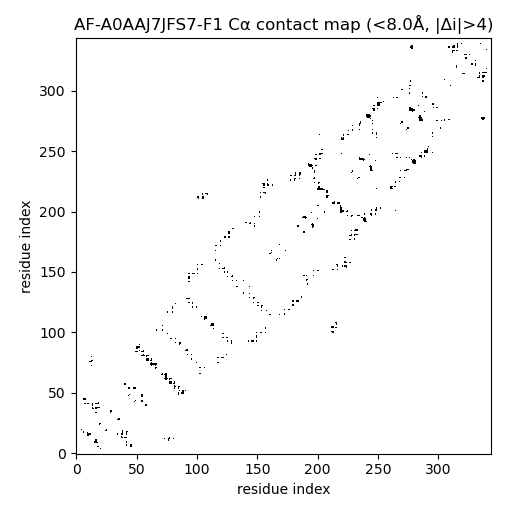A 1 208 ? 1.706 15.834 0.794 1.00 82.81 208 VAL A O 1
ATOM 1682 N N . ASP A 1 209 ? -0.119 14.593 0.348 1.00 74.56 209 ASP A N 1
ATOM 1683 C CA . ASP A 1 209 ? -1.115 15.618 0.689 1.00 74.56 209 ASP A CA 1
ATOM 1684 C C . ASP A 1 209 ? -1.049 16.098 2.150 1.00 74.56 209 ASP A C 1
ATOM 1686 O O . ASP A 1 209 ? -1.492 17.200 2.478 1.00 74.56 209 ASP A O 1
ATOM 1690 N N . TYR A 1 210 ? -0.506 15.279 3.055 1.00 76.56 210 TYR A N 1
ATOM 1691 C CA . TYR A 1 210 ? -0.543 15.529 4.496 1.00 76.56 210 TYR A CA 1
ATOM 1692 C C . TYR A 1 210 ? 0.836 15.880 5.048 1.00 76.56 210 TYR A C 1
ATOM 1694 O O . TYR A 1 210 ? 1.778 15.100 4.923 1.00 76.56 210 TYR A O 1
ATOM 1702 N N . SER A 1 211 ? 0.923 17.019 5.746 1.00 76.88 211 SER A N 1
ATOM 1703 C CA . SER A 1 211 ? 2.174 17.566 6.302 1.00 76.88 211 SER A CA 1
ATOM 1704 C C . SER A 1 211 ? 2.989 16.534 7.097 1.00 76.88 211 SER A C 1
ATOM 1706 O O . SER A 1 211 ? 4.170 16.332 6.815 1.00 76.88 211 SER A O 1
ATOM 1708 N N . ILE A 1 212 ? 2.346 15.808 8.023 1.00 80.50 212 ILE A N 1
ATOM 1709 C CA . ILE A 1 212 ? 3.033 14.807 8.856 1.00 80.50 212 ILE A CA 1
ATOM 1710 C C . ILE A 1 212 ? 3.464 13.578 8.049 1.00 80.50 212 ILE A C 1
ATOM 1712 O O . ILE A 1 212 ? 4.558 13.052 8.237 1.00 80.50 212 ILE A O 1
ATOM 1716 N N . THR A 1 213 ? 2.640 13.155 7.087 1.00 85.38 213 THR A N 1
ATOM 1717 C CA . THR A 1 213 ? 2.956 12.040 6.190 1.00 85.38 213 THR A CA 1
ATOM 1718 C C . THR A 1 213 ? 4.123 12.395 5.276 1.00 85.38 213 THR A C 1
ATOM 1720 O O . THR A 1 213 ? 4.970 11.541 5.046 1.00 85.38 213 THR A O 1
ATOM 1723 N N . ASN A 1 214 ? 4.246 13.650 4.838 1.00 86.25 214 ASN A N 1
ATOM 1724 C CA . ASN A 1 214 ? 5.343 14.132 3.992 1.00 86.25 214 ASN A CA 1
ATOM 1725 C C . ASN A 1 214 ? 6.716 14.102 4.704 1.00 86.25 214 ASN A C 1
ATOM 1727 O O . ASN A 1 214 ? 7.769 14.035 4.072 1.00 86.25 214 ASN A O 1
ATOM 1731 N N . HIS A 1 215 ? 6.742 14.117 6.042 1.00 84.88 215 HIS A N 1
ATOM 1732 C CA . HIS A 1 215 ? 7.992 13.944 6.797 1.00 84.88 215 HIS A CA 1
ATOM 1733 C C . HIS A 1 215 ? 8.488 12.491 6.765 1.00 84.88 215 HIS A C 1
ATOM 1735 O O . HIS A 1 215 ? 9.689 12.232 6.899 1.00 84.88 215 HIS A O 1
ATOM 1741 N N . VAL A 1 216 ? 7.575 11.537 6.563 1.00 89.94 216 VAL A N 1
ATOM 1742 C CA . VAL A 1 216 ? 7.856 10.101 6.630 1.00 89.94 216 VAL A CA 1
ATOM 1743 C C . VAL A 1 216 ? 7.942 9.466 5.248 1.00 89.94 216 VAL A C 1
ATOM 1745 O O . VAL A 1 216 ? 8.918 8.760 4.984 1.00 89.94 216 VAL A O 1
ATOM 1748 N N . CYS A 1 217 ? 6.948 9.720 4.402 1.00 92.12 217 CYS A N 1
ATOM 1749 C CA . CYS A 1 217 ? 6.833 9.233 3.037 1.00 92.12 217 CYS A CA 1
ATOM 1750 C C . CYS A 1 217 ? 7.441 10.263 2.088 1.00 92.12 217 CYS A C 1
ATOM 1752 O O . CYS A 1 217 ? 6.871 11.331 1.895 1.00 92.12 217 CYS A O 1
ATOM 1754 N N . LYS A 1 218 ? 8.594 9.932 1.509 1.00 90.12 218 LYS A N 1
ATOM 1755 C CA . LYS A 1 218 ? 9.272 10.742 0.495 1.00 90.12 218 LYS A CA 1
ATOM 1756 C C . LYS A 1 218 ? 9.525 9.875 -0.725 1.00 90.12 218 LYS A C 1
ATOM 1758 O O . LYS A 1 218 ? 9.894 8.710 -0.561 1.00 90.12 218 LYS A O 1
ATOM 1763 N N . TYR A 1 219 ? 9.334 10.447 -1.905 1.00 91.50 219 TYR A N 1
ATOM 1764 C CA . TYR A 1 219 ? 9.568 9.779 -3.177 1.00 91.50 219 TYR A CA 1
ATOM 1765 C C . TYR A 1 219 ? 10.627 10.549 -3.971 1.00 91.50 219 TYR A C 1
ATOM 1767 O O . TYR A 1 219 ? 10.685 11.772 -3.844 1.00 91.50 219 TYR A O 1
ATOM 1775 N N . PRO A 1 220 ? 11.493 9.860 -4.731 1.00 92.88 220 PRO A N 1
ATOM 1776 C CA . PRO A 1 220 ? 11.573 8.405 -4.906 1.00 92.88 220 PRO A CA 1
ATOM 1777 C C . PRO A 1 220 ? 11.980 7.638 -3.630 1.00 92.88 220 PRO A C 1
ATOM 1779 O O . PRO A 1 220 ? 12.775 8.116 -2.825 1.00 92.88 220 PRO A O 1
ATOM 1782 N N . CYS A 1 221 ? 11.438 6.430 -3.439 1.00 93.44 221 CYS A N 1
ATOM 1783 C CA . CYS A 1 221 ? 11.716 5.583 -2.274 1.00 93.44 221 CYS A CA 1
ATOM 1784 C C . CYS A 1 221 ? 12.300 4.229 -2.697 1.00 93.44 221 CYS A C 1
ATOM 1786 O O . CYS A 1 221 ? 11.559 3.327 -3.095 1.00 93.44 221 CYS A O 1
ATOM 1788 N N . ALA A 1 222 ? 13.621 4.057 -2.552 1.00 94.62 222 ALA A N 1
ATOM 1789 C CA . ALA A 1 222 ? 14.308 2.826 -2.960 1.00 94.62 222 ALA A CA 1
ATOM 1790 C C . ALA A 1 222 ? 13.765 1.579 -2.253 1.00 94.62 222 ALA A C 1
ATOM 1792 O O . ALA A 1 222 ? 13.482 0.581 -2.900 1.00 94.62 222 ALA A O 1
ATOM 1793 N N . ALA A 1 223 ? 13.539 1.640 -0.938 1.00 95.88 223 ALA A N 1
ATOM 1794 C CA . ALA A 1 223 ? 13.058 0.481 -0.188 1.00 95.88 223 ALA A CA 1
ATOM 1795 C C . ALA A 1 223 ? 11.646 0.040 -0.625 1.00 95.88 223 ALA A C 1
ATOM 1797 O O . ALA A 1 223 ? 11.384 -1.158 -0.743 1.00 95.88 223 ALA A O 1
ATOM 1798 N N . THR A 1 224 ? 10.744 0.992 -0.894 1.00 97.06 224 THR A N 1
ATOM 1799 C CA . THR A 1 224 ? 9.394 0.703 -1.413 1.00 97.06 224 THR A CA 1
ATOM 1800 C C . THR A 1 224 ? 9.437 0.183 -2.843 1.00 97.06 224 THR A C 1
ATOM 1802 O O . THR A 1 224 ? 8.757 -0.800 -3.137 1.00 97.06 224 THR A O 1
ATOM 1805 N N . ALA A 1 225 ? 10.258 0.779 -3.712 1.00 97.38 225 ALA A N 1
ATOM 1806 C CA . ALA A 1 225 ? 10.456 0.291 -5.074 1.00 97.38 225 ALA A CA 1
ATOM 1807 C C . ALA A 1 225 ? 10.985 -1.153 -5.074 1.00 97.38 225 ALA A C 1
ATOM 1809 O O . ALA A 1 225 ? 10.362 -2.018 -5.689 1.00 97.38 225 ALA A O 1
ATOM 1810 N N . LYS A 1 226 ? 12.036 -1.438 -4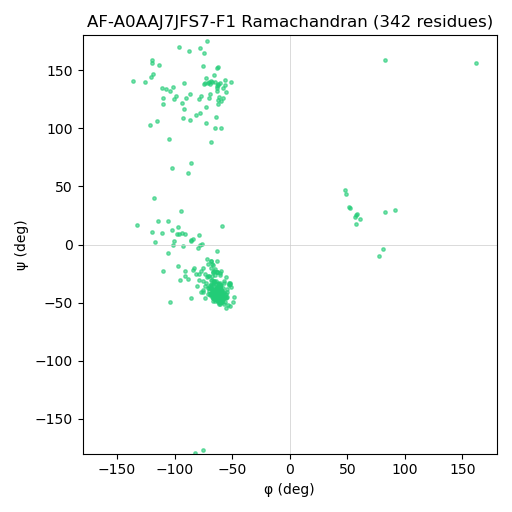.294 1.00 97.25 226 LYS A N 1
ATOM 1811 C CA . LYS A 1 226 ? 12.592 -2.784 -4.114 1.00 97.25 226 LYS A CA 1
ATOM 1812 C C . LYS A 1 226 ? 11.534 -3.792 -3.689 1.00 97.25 226 LYS A C 1
ATOM 1814 O O . LYS A 1 226 ? 11.371 -4.825 -4.327 1.00 97.25 226 LYS A O 1
ATOM 1819 N N . LEU A 1 227 ? 10.778 -3.478 -2.633 1.00 97.62 227 LEU A N 1
ATOM 1820 C CA . LEU A 1 227 ? 9.746 -4.375 -2.112 1.00 97.62 227 LEU A CA 1
ATOM 1821 C C . LEU A 1 227 ? 8.673 -4.674 -3.167 1.00 97.62 227 LEU A C 1
ATOM 1823 O O . LEU A 1 227 ? 8.233 -5.817 -3.289 1.00 97.62 227 LEU A O 1
ATOM 1827 N N . LEU A 1 228 ? 8.247 -3.662 -3.928 1.00 98.12 228 LEU A N 1
ATOM 1828 C CA . LEU A 1 228 ? 7.285 -3.834 -5.016 1.00 98.12 228 LEU A CA 1
ATOM 1829 C C . LEU A 1 228 ? 7.852 -4.736 -6.120 1.00 98.12 228 LEU A C 1
ATOM 1831 O O . LEU A 1 228 ? 7.157 -5.657 -6.557 1.00 98.12 228 LEU A O 1
ATOM 1835 N N . ILE A 1 229 ? 9.103 -4.509 -6.529 1.00 97.75 229 ILE A N 1
ATOM 1836 C CA . ILE A 1 229 ? 9.817 -5.306 -7.538 1.00 97.75 229 ILE A CA 1
ATOM 1837 C C . ILE A 1 229 ? 9.946 -6.768 -7.081 1.00 97.75 229 ILE A C 1
ATOM 1839 O O . ILE A 1 229 ? 9.499 -7.672 -7.789 1.00 97.75 229 ILE A O 1
ATOM 1843 N N . ASP A 1 230 ? 10.442 -7.007 -5.864 1.00 96.69 230 ASP A N 1
ATOM 1844 C CA . ASP A 1 230 ? 10.594 -8.344 -5.264 1.00 96.69 230 ASP A CA 1
ATOM 1845 C C . ASP A 1 230 ? 9.246 -9.079 -5.116 1.00 96.69 230 ASP A C 1
ATOM 1847 O O . ASP A 1 230 ? 9.169 -10.315 -5.082 1.00 96.69 230 ASP A O 1
ATOM 1851 N N . CYS A 1 231 ? 8.151 -8.320 -5.036 1.00 97.06 231 CYS A N 1
ATOM 1852 C CA . CYS A 1 231 ? 6.785 -8.831 -4.982 1.00 97.06 231 CYS A CA 1
ATOM 1853 C C . CYS A 1 231 ? 6.099 -8.928 -6.356 1.00 97.06 231 CYS A C 1
ATOM 1855 O O . CYS A 1 231 ? 4.900 -9.212 -6.411 1.00 97.06 231 CYS A O 1
ATOM 1857 N N . GLY A 1 232 ? 6.837 -8.755 -7.454 1.00 95.06 232 GLY A N 1
ATOM 1858 C CA . GLY A 1 232 ? 6.346 -8.978 -8.814 1.00 95.06 232 GLY A CA 1
ATOM 1859 C C . GLY A 1 232 ? 5.571 -7.804 -9.409 1.00 95.06 232 GLY A C 1
ATOM 1860 O O . GLY A 1 232 ? 4.691 -8.021 -10.243 1.00 95.06 232 GLY A O 1
ATOM 1861 N N . ALA A 1 233 ? 5.852 -6.571 -8.981 1.00 96.81 233 ALA A N 1
ATOM 1862 C CA . ALA A 1 233 ? 5.386 -5.395 -9.707 1.00 96.81 233 ALA A CA 1
ATOM 1863 C C . ALA A 1 233 ? 5.952 -5.392 -11.138 1.00 96.81 233 ALA A C 1
ATOM 1865 O O . ALA A 1 233 ? 7.119 -5.704 -11.362 1.00 96.81 233 ALA A O 1
ATOM 1866 N N . ASP A 1 234 ? 5.118 -5.025 -12.110 1.00 95.88 234 ASP A N 1
ATOM 1867 C CA . ASP A 1 234 ? 5.533 -4.941 -13.509 1.00 95.88 234 ASP A CA 1
ATOM 1868 C C . ASP A 1 234 ? 6.449 -3.726 -13.729 1.00 95.88 234 ASP A C 1
ATOM 1870 O O . ASP A 1 234 ? 5.994 -2.580 -13.775 1.00 95.88 234 ASP A O 1
ATOM 1874 N N . VAL A 1 235 ? 7.750 -3.994 -13.872 1.00 95.88 235 VAL A N 1
ATOM 1875 C CA . VAL A 1 235 ? 8.802 -2.988 -14.108 1.00 95.88 235 VAL A CA 1
ATOM 1876 C C . VAL A 1 235 ? 8.719 -2.325 -15.483 1.00 95.88 235 VAL A C 1
ATOM 1878 O O . VAL A 1 235 ? 9.354 -1.295 -15.705 1.00 95.88 235 VAL A O 1
ATOM 1881 N N . ASN A 1 236 ? 7.933 -2.896 -16.399 1.00 93.50 236 ASN A N 1
ATOM 1882 C CA . ASN A 1 236 ? 7.719 -2.400 -17.757 1.00 93.50 236 ASN A CA 1
ATOM 1883 C C . ASN A 1 236 ? 6.298 -1.864 -17.969 1.00 93.50 236 ASN A C 1
ATOM 1885 O O . ASN A 1 236 ? 5.915 -1.581 -19.106 1.00 93.50 236 ASN A O 1
ATOM 1889 N N . ALA A 1 237 ? 5.516 -1.711 -16.894 1.00 94.56 237 ALA A N 1
ATOM 1890 C CA . ALA A 1 237 ? 4.195 -1.112 -16.976 1.00 94.56 237 ALA A CA 1
ATOM 1891 C C . ALA A 1 237 ? 4.286 0.286 -17.604 1.00 94.56 237 ALA A C 1
ATOM 1893 O O . ALA A 1 237 ? 5.210 1.035 -17.316 1.00 94.56 237 ALA A O 1
ATOM 1894 N N . LEU A 1 238 ? 3.310 0.627 -18.441 1.00 94.31 238 LEU A N 1
ATOM 1895 C CA . LEU A 1 238 ? 3.218 1.925 -19.107 1.00 94.31 238 LEU A CA 1
ATOM 1896 C C . LEU A 1 238 ? 2.145 2.788 -18.444 1.00 94.31 238 LEU A C 1
ATOM 1898 O O . LEU A 1 238 ? 1.028 2.296 -18.249 1.00 94.31 238 LEU A O 1
ATOM 1902 N N . ASP A 1 239 ? 2.461 4.044 -18.137 1.00 94.50 239 ASP A N 1
ATOM 1903 C CA . ASP A 1 239 ? 1.466 5.083 -17.845 1.00 94.50 239 ASP A CA 1
ATOM 1904 C C . ASP A 1 239 ? 0.770 5.580 -19.141 1.00 94.50 239 ASP A C 1
ATOM 1906 O O . ASP A 1 239 ? 1.023 5.082 -20.244 1.00 94.50 239 ASP A O 1
ATOM 1910 N N . SER A 1 240 ? -0.110 6.578 -19.040 1.00 93.88 240 SER A N 1
ATOM 1911 C CA . SER A 1 240 ? -0.825 7.166 -20.191 1.00 93.88 240 SER A CA 1
ATOM 1912 C C . SER A 1 240 ? 0.092 7.912 -21.160 1.00 93.88 240 SER A C 1
ATOM 1914 O O . SER A 1 240 ? -0.226 8.046 -22.342 1.00 93.88 240 SER A O 1
ATOM 1916 N N . ASN A 1 241 ? 1.249 8.375 -20.684 1.00 91.75 241 ASN A N 1
ATOM 1917 C CA . ASN A 1 241 ? 2.301 8.962 -21.507 1.00 91.75 241 ASN A CA 1
ATOM 1918 C C . ASN A 1 241 ? 3.244 7.903 -22.100 1.00 91.75 241 ASN A C 1
ATOM 1920 O O . ASN A 1 241 ? 4.212 8.259 -22.780 1.00 91.75 241 ASN A O 1
ATOM 1924 N N . ARG A 1 242 ? 2.963 6.613 -21.865 1.00 92.56 242 ARG A N 1
ATOM 1925 C CA . ARG A 1 242 ? 3.833 5.473 -22.174 1.00 92.56 242 ARG A CA 1
ATOM 1926 C C . ARG A 1 242 ? 5.209 5.558 -21.510 1.00 92.56 242 ARG A C 1
ATOM 1928 O O . ARG A 1 242 ? 6.172 4.978 -22.008 1.00 92.56 242 ARG A O 1
ATOM 1935 N N . ASN A 1 243 ? 5.318 6.271 -20.398 1.00 93.50 243 ASN A N 1
ATOM 1936 C CA . ASN A 1 243 ? 6.487 6.190 -19.543 1.00 93.50 243 ASN A CA 1
ATOM 1937 C C . ASN A 1 243 ? 6.439 4.869 -18.777 1.00 93.50 243 ASN A C 1
ATOM 1939 O O . ASN A 1 243 ? 5.389 4.451 -18.298 1.00 93.50 243 ASN A O 1
ATOM 1943 N N . THR A 1 244 ? 7.595 4.226 -18.673 1.00 94.69 244 THR A N 1
ATOM 1944 C CA . THR A 1 244 ? 7.835 3.143 -17.713 1.00 94.69 244 THR A CA 1
ATOM 1945 C C . THR A 1 244 ? 8.318 3.739 -16.388 1.00 94.69 244 THR A C 1
ATOM 1947 O O . THR A 1 244 ? 8.781 4.884 -16.383 1.00 94.69 244 THR A O 1
ATOM 1950 N N . PRO A 1 245 ? 8.343 2.982 -15.276 1.00 95.50 245 PRO A N 1
ATOM 1951 C CA . PRO A 1 245 ? 8.997 3.435 -14.048 1.00 95.50 245 PRO A CA 1
ATOM 1952 C C . PRO A 1 245 ? 10.442 3.906 -14.284 1.00 95.50 245 PRO A C 1
ATOM 1954 O O . PRO A 1 245 ? 10.883 4.885 -13.688 1.00 95.50 245 PRO A O 1
ATOM 1957 N N . LEU A 1 246 ? 11.154 3.268 -15.225 1.00 92.94 246 LEU A N 1
ATOM 1958 C CA . LEU A 1 246 ? 12.505 3.674 -15.614 1.00 92.94 246 LEU A CA 1
ATOM 1959 C C . LEU A 1 246 ? 12.539 5.049 -16.306 1.00 92.94 246 LEU A C 1
ATOM 1961 O O . LEU A 1 246 ? 13.493 5.786 -16.107 1.00 92.94 246 LEU A O 1
ATOM 1965 N N . HIS A 1 247 ? 11.518 5.426 -17.083 1.00 91.62 247 HIS A N 1
ATOM 1966 C CA . HIS A 1 247 ? 11.441 6.781 -17.641 1.00 91.62 247 HIS A CA 1
ATOM 1967 C C . HIS A 1 247 ? 11.294 7.836 -16.536 1.00 91.62 247 HIS A C 1
ATOM 1969 O O . HIS A 1 247 ? 11.976 8.854 -16.591 1.00 91.62 247 HIS A O 1
ATOM 1975 N N . LEU A 1 248 ? 10.439 7.583 -15.536 1.00 91.25 248 LEU A N 1
ATOM 1976 C CA . LEU A 1 248 ? 10.138 8.560 -14.484 1.00 91.25 248 LEU A CA 1
ATOM 1977 C C . LEU A 1 248 ? 11.324 8.805 -13.545 1.00 91.25 248 LEU A C 1
ATOM 1979 O O . LEU A 1 248 ? 11.639 9.950 -13.259 1.00 91.25 248 LEU A O 1
ATOM 1983 N N . ILE A 1 249 ? 12.032 7.754 -13.116 1.00 89.06 249 ILE A N 1
ATOM 1984 C CA . ILE A 1 249 ? 13.175 7.905 -12.191 1.00 89.06 249 ILE A CA 1
ATOM 1985 C C . ILE A 1 249 ? 14.369 8.655 -12.816 1.00 89.06 249 ILE A C 1
ATOM 1987 O O . ILE A 1 249 ? 15.267 9.114 -12.113 1.00 89.06 249 ILE A O 1
ATOM 1991 N N . ILE A 1 250 ? 14.409 8.746 -14.147 1.00 85.56 250 ILE A N 1
ATOM 1992 C CA . ILE A 1 250 ? 15.480 9.391 -14.913 1.00 85.56 250 ILE A CA 1
ATOM 1993 C C . ILE A 1 250 ? 15.135 10.847 -15.271 1.00 85.56 250 ILE A C 1
ATOM 1995 O O . ILE A 1 250 ? 16.049 11.664 -15.417 1.00 85.56 250 ILE A O 1
ATOM 1999 N N . ASP A 1 251 ? 13.851 11.162 -15.453 1.00 80.50 251 ASP A N 1
ATOM 2000 C CA . ASP A 1 251 ? 13.361 12.485 -15.861 1.00 80.50 251 ASP A CA 1
ATOM 2001 C C . ASP A 1 251 ? 13.184 13.390 -14.635 1.00 80.50 251 ASP A C 1
ATOM 2003 O O . ASP A 1 251 ? 12.068 13.683 -14.221 1.00 80.50 251 ASP A O 1
ATOM 2007 N N . TYR A 1 252 ? 14.300 13.807 -14.032 1.00 74.44 252 TYR A N 1
ATOM 2008 C CA . TYR A 1 252 ? 14.295 14.758 -12.923 1.00 74.44 252 TYR A CA 1
ATOM 2009 C C . TYR A 1 252 ? 14.888 16.111 -13.335 1.00 74.44 252 TYR A C 1
ATOM 2011 O O . TYR A 1 252 ? 15.907 16.191 -14.033 1.00 74.44 252 TYR A O 1
ATOM 2019 N N . GLY A 1 253 ? 14.204 17.189 -12.940 1.00 61.69 253 GLY A N 1
ATOM 2020 C CA . GLY A 1 253 ? 14.487 18.553 -13.400 1.00 61.69 253 GLY A CA 1
ATOM 2021 C C . GLY A 1 253 ? 15.674 19.224 -12.708 1.00 61.69 253 GLY A C 1
ATOM 2022 O O . GLY A 1 253 ? 16.381 20.011 -13.334 1.00 61.69 253 GLY A O 1
ATOM 2023 N N . GLU A 1 254 ? 15.929 18.885 -11.445 1.00 62.22 254 GLU A N 1
ATOM 2024 C CA . GLU A 1 254 ? 16.962 19.509 -10.613 1.00 62.22 254 GLU A CA 1
ATOM 2025 C C . GLU A 1 254 ? 18.012 18.476 -10.184 1.00 62.22 254 GLU A C 1
ATOM 2027 O O . GLU A 1 254 ? 17.672 17.318 -9.975 1.00 62.22 254 GLU A O 1
ATOM 2032 N N . PRO A 1 255 ? 19.302 18.828 -10.035 1.00 57.59 255 PRO A N 1
ATOM 2033 C CA . PRO A 1 255 ? 20.316 17.891 -9.559 1.00 57.59 255 PRO A CA 1
ATOM 2034 C C . PRO A 1 255 ? 19.959 17.375 -8.155 1.00 57.59 255 PRO A C 1
ATOM 2036 O O . PRO A 1 255 ? 20.175 18.052 -7.151 1.00 57.59 255 PRO A O 1
ATOM 2039 N N . ILE A 1 256 ? 19.404 16.162 -8.104 1.00 59.09 256 ILE A N 1
ATOM 2040 C CA . ILE A 1 256 ? 18.912 15.543 -6.873 1.00 59.09 256 ILE A CA 1
ATOM 2041 C C . ILE A 1 256 ? 20.065 15.325 -5.883 1.00 59.09 256 ILE A C 1
ATOM 2043 O O . ILE A 1 256 ? 21.149 14.855 -6.237 1.00 59.09 256 ILE A O 1
ATOM 2047 N N . SER A 1 257 ? 19.803 15.647 -4.615 1.00 59.59 257 SER A N 1
ATOM 2048 C CA . SER A 1 257 ? 20.732 15.482 -3.493 1.00 59.59 257 SER A CA 1
ATOM 2049 C C . SER A 1 257 ? 20.939 14.018 -3.081 1.00 59.59 257 SER A C 1
ATOM 2051 O O . SER A 1 257 ? 22.020 13.670 -2.607 1.00 59.59 257 SER A O 1
ATOM 2053 N N . ASP A 1 258 ? 19.951 13.147 -3.305 1.00 75.19 258 ASP A N 1
ATOM 2054 C CA . ASP A 1 258 ? 20.023 11.709 -3.021 1.00 75.19 258 ASP A CA 1
ATOM 2055 C C . ASP A 1 258 ? 20.257 10.862 -4.282 1.00 75.19 258 ASP A C 1
ATOM 2057 O O . ASP A 1 258 ? 19.442 10.048 -4.729 1.00 75.19 258 ASP A O 1
ATOM 2061 N N . PHE A 1 259 ? 21.437 11.060 -4.859 1.00 78.88 259 PHE A N 1
ATOM 2062 C CA . PHE A 1 259 ? 21.920 10.286 -5.995 1.00 78.88 259 PHE A CA 1
ATOM 2063 C C . PHE A 1 259 ? 21.971 8.767 -5.719 1.00 78.88 259 PHE A C 1
ATOM 2065 O O . PHE A 1 259 ? 21.780 7.958 -6.630 1.00 78.88 259 PHE A O 1
ATOM 2072 N N . MET A 1 260 ? 22.214 8.363 -4.468 1.00 84.00 260 MET A N 1
ATOM 2073 C CA . MET A 1 260 ? 22.336 6.951 -4.099 1.00 84.00 260 MET A CA 1
ATOM 2074 C C . MET A 1 260 ? 20.994 6.221 -4.213 1.00 84.00 260 MET A C 1
ATOM 2076 O O . MET A 1 260 ? 20.947 5.101 -4.734 1.00 84.00 260 MET A O 1
ATOM 2080 N N . THR A 1 261 ? 19.903 6.858 -3.781 1.00 87.12 261 THR A N 1
ATOM 2081 C CA . THR A 1 261 ? 18.546 6.307 -3.902 1.00 87.12 261 THR A CA 1
ATOM 2082 C C . THR A 1 261 ? 18.162 6.086 -5.363 1.00 87.12 261 THR A C 1
ATOM 2084 O O . THR A 1 261 ? 17.732 4.988 -5.718 1.00 87.12 261 THR A O 1
ATOM 2087 N N . ILE A 1 262 ? 18.403 7.070 -6.235 1.00 86.88 262 ILE A N 1
ATOM 2088 C CA . ILE A 1 262 ? 18.127 6.961 -7.680 1.00 86.88 262 ILE A CA 1
ATOM 2089 C C . ILE A 1 262 ? 18.913 5.809 -8.296 1.00 86.88 262 ILE A C 1
ATOM 2091 O O . ILE A 1 262 ? 18.345 4.966 -8.987 1.00 86.88 262 ILE A O 1
ATOM 2095 N N . ASN A 1 263 ? 20.217 5.744 -8.019 1.00 87.75 263 ASN A N 1
ATOM 2096 C CA . ASN A 1 263 ? 21.068 4.668 -8.514 1.00 87.75 263 ASN A CA 1
ATOM 2097 C C . ASN A 1 263 ? 20.564 3.295 -8.101 1.00 87.75 263 ASN A C 1
ATOM 2099 O O . ASN A 1 263 ? 20.533 2.382 -8.922 1.00 87.75 263 ASN A O 1
ATOM 2103 N N . THR A 1 264 ? 20.183 3.158 -6.834 1.00 91.38 264 THR A N 1
ATOM 2104 C CA . THR A 1 264 ? 19.677 1.896 -6.297 1.00 91.38 264 THR A CA 1
ATOM 2105 C C . THR A 1 264 ? 18.417 1.476 -7.050 1.00 91.38 264 THR A C 1
ATOM 2107 O O . THR A 1 264 ? 18.357 0.352 -7.537 1.00 91.38 264 THR A O 1
ATOM 2110 N N . ILE A 1 265 ? 17.470 2.396 -7.254 1.00 92.75 265 ILE A N 1
ATOM 2111 C CA . ILE A 1 265 ? 16.226 2.121 -7.989 1.00 92.75 265 ILE A CA 1
ATOM 2112 C C . ILE A 1 265 ? 16.504 1.762 -9.452 1.00 92.75 265 ILE A C 1
ATOM 2114 O O . ILE A 1 265 ? 15.941 0.795 -9.961 1.00 92.75 265 ILE A O 1
ATOM 2118 N N . ILE A 1 266 ? 17.373 2.509 -10.141 1.00 91.00 266 ILE A N 1
ATOM 2119 C CA . ILE A 1 266 ? 17.732 2.223 -11.539 1.00 91.00 266 ILE A CA 1
ATOM 2120 C C . ILE A 1 266 ? 18.339 0.821 -11.654 1.00 91.00 266 ILE A C 1
ATOM 2122 O O . ILE A 1 266 ? 17.950 0.059 -12.538 1.00 91.00 266 ILE A O 1
ATOM 2126 N N . MET A 1 267 ? 19.269 0.471 -10.762 1.00 90.25 267 MET A N 1
ATOM 2127 C CA . MET A 1 267 ? 19.896 -0.851 -10.755 1.00 90.25 267 MET A CA 1
ATOM 2128 C C . MET A 1 267 ? 18.875 -1.955 -10.482 1.00 90.25 267 MET A C 1
ATOM 2130 O O . MET A 1 267 ? 18.841 -2.926 -11.231 1.00 90.25 267 MET A O 1
ATOM 2134 N N . GLU A 1 268 ? 17.997 -1.783 -9.494 1.00 93.62 268 GLU A N 1
ATOM 2135 C CA . GLU A 1 268 ? 16.942 -2.756 -9.185 1.00 93.62 268 GLU A CA 1
ATOM 2136 C C . GLU A 1 268 ? 15.975 -2.955 -10.359 1.00 93.62 268 GLU A C 1
ATOM 2138 O O . GLU A 1 268 ? 15.637 -4.090 -10.691 1.00 93.62 268 GLU A O 1
ATOM 2143 N N . LEU A 1 269 ? 15.578 -1.879 -11.048 1.00 93.94 269 LEU A N 1
ATOM 2144 C CA . LEU A 1 269 ? 14.740 -1.967 -12.248 1.00 93.94 269 LEU A CA 1
ATOM 2145 C C . LEU A 1 269 ? 15.447 -2.727 -13.381 1.00 93.94 269 LEU A C 1
ATOM 2147 O O . LEU A 1 269 ? 14.836 -3.582 -14.022 1.00 93.94 269 LEU A O 1
ATOM 2151 N N . ILE A 1 270 ? 16.728 -2.439 -13.633 1.00 90.06 270 ILE A N 1
ATOM 2152 C CA . ILE A 1 270 ? 17.519 -3.112 -14.677 1.00 90.06 270 ILE A CA 1
ATOM 2153 C C . ILE A 1 270 ? 17.702 -4.597 -14.348 1.00 90.06 270 ILE A C 1
ATOM 2155 O O . ILE A 1 270 ? 17.490 -5.445 -15.217 1.00 90.06 270 ILE A O 1
ATOM 2159 N N . GLU A 1 271 ? 18.067 -4.921 -13.108 1.00 90.56 271 GLU A N 1
ATOM 2160 C CA . GLU A 1 271 ? 18.240 -6.301 -12.639 1.00 90.56 271 GLU A CA 1
ATOM 2161 C C . GLU A 1 271 ? 16.927 -7.091 -12.703 1.00 90.56 271 GLU A C 1
ATOM 2163 O O . GLU A 1 271 ? 16.934 -8.274 -13.050 1.00 90.56 271 GLU A O 1
ATOM 2168 N N . ALA A 1 272 ? 15.794 -6.424 -12.471 1.00 92.38 272 ALA A N 1
ATOM 2169 C CA . ALA A 1 272 ? 14.457 -6.986 -12.630 1.00 92.38 272 ALA A CA 1
ATOM 2170 C C . ALA A 1 272 ? 13.965 -7.063 -14.091 1.00 92.38 272 ALA A C 1
ATOM 2172 O O . ALA A 1 272 ? 12.864 -7.556 -14.343 1.00 92.38 272 ALA A O 1
ATOM 2173 N N . GLY A 1 273 ? 14.764 -6.622 -15.069 1.00 89.44 273 GLY A N 1
ATOM 2174 C CA . GLY A 1 273 ? 14.463 -6.763 -16.497 1.00 89.44 273 GLY A CA 1
ATOM 2175 C C . GLY A 1 273 ? 13.697 -5.594 -17.124 1.00 89.44 273 GLY A C 1
ATOM 2176 O O . GLY A 1 273 ? 12.945 -5.800 -18.082 1.00 89.44 273 GLY A O 1
ATOM 2177 N N . ALA A 1 274 ? 13.871 -4.372 -16.617 1.00 90.75 274 ALA A N 1
ATOM 2178 C CA . ALA A 1 274 ? 13.317 -3.175 -17.245 1.00 90.75 274 ALA A CA 1
ATOM 2179 C C . ALA A 1 274 ? 13.906 -2.930 -18.651 1.00 90.75 274 ALA A C 1
ATOM 2181 O O . ALA A 1 274 ? 15.122 -2.939 -18.868 1.00 90.75 274 ALA A O 1
ATOM 2182 N N . HIS A 1 275 ? 13.031 -2.672 -19.621 1.00 86.31 275 HIS A N 1
ATOM 2183 C CA . HIS A 1 275 ? 13.378 -2.394 -21.009 1.00 86.31 275 HIS A CA 1
ATOM 2184 C C . HIS A 1 275 ? 13.871 -0.950 -21.175 1.00 86.31 275 HIS A C 1
ATOM 2186 O O . HIS A 1 275 ? 13.101 0.007 -21.066 1.00 86.31 275 HIS A 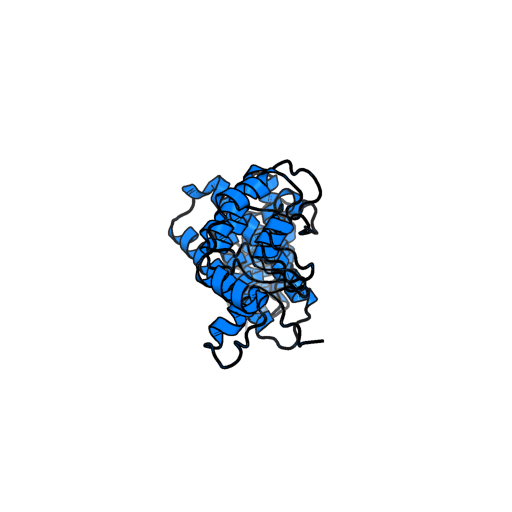O 1
ATOM 2192 N N . MET A 1 276 ? 15.156 -0.799 -21.508 1.00 84.00 276 MET A N 1
ATOM 2193 C CA . MET A 1 276 ? 15.810 0.498 -21.759 1.00 84.00 276 MET A CA 1
ATOM 2194 C C . MET A 1 276 ? 15.532 1.077 -23.154 1.00 84.00 276 MET A C 1
ATOM 2196 O O . MET A 1 276 ? 16.017 2.155 -23.481 1.00 84.00 276 MET A O 1
ATOM 2200 N N . ASP A 1 277 ? 14.812 0.350 -24.001 1.00 82.56 277 ASP A N 1
ATOM 2201 C CA . ASP A 1 277 ? 14.507 0.692 -25.392 1.00 82.56 277 ASP A CA 1
ATOM 2202 C C . ASP A 1 277 ? 13.003 0.813 -25.661 1.00 82.56 277 ASP A C 1
ATOM 2204 O O . ASP A 1 277 ? 12.578 0.913 -26.812 1.00 82.56 277 ASP A O 1
ATOM 2208 N N . THR A 1 278 ? 12.202 0.813 -24.598 1.00 85.00 278 THR A N 1
ATOM 2209 C CA . THR A 1 278 ? 10.797 1.220 -24.644 1.00 85.00 278 THR A CA 1
ATOM 2210 C C . THR A 1 278 ? 10.717 2.681 -25.047 1.00 85.00 278 THR A C 1
ATOM 2212 O O . THR A 1 278 ? 11.480 3.475 -24.513 1.00 85.00 278 THR A O 1
ATOM 2215 N N . VAL A 1 279 ? 9.796 3.059 -25.928 1.00 86.88 279 VAL A N 1
ATOM 2216 C CA . VAL A 1 279 ? 9.595 4.470 -26.292 1.00 86.88 279 VAL A CA 1
ATOM 2217 C C . VAL A 1 279 ? 8.306 5.018 -25.692 1.00 86.88 279 VAL A C 1
ATOM 2219 O O . VAL A 1 279 ? 7.247 4.387 -25.784 1.00 86.88 279 VAL A O 1
ATOM 2222 N N . ASN A 1 280 ? 8.400 6.207 -25.096 1.00 89.38 280 ASN A N 1
ATOM 2223 C CA . ASN A 1 280 ? 7.237 6.941 -24.605 1.00 89.38 280 ASN A CA 1
ATOM 2224 C C . ASN A 1 280 ? 6.534 7.741 -25.724 1.00 89.38 280 ASN A C 1
ATOM 2226 O O . ASN A 1 280 ? 6.975 7.757 -26.877 1.00 89.38 280 ASN A O 1
ATOM 2230 N N . ASN A 1 281 ? 5.459 8.464 -25.390 1.00 89.06 281 ASN A N 1
ATOM 2231 C CA . ASN A 1 281 ? 4.724 9.319 -26.341 1.00 89.06 281 ASN A CA 1
ATOM 2232 C C . ASN A 1 281 ? 5.562 10.487 -26.901 1.00 89.06 281 ASN A C 1
ATOM 2234 O O . ASN A 1 281 ? 5.176 11.104 -27.892 1.00 89.06 281 ASN A O 1
ATOM 2238 N N . ARG A 1 282 ? 6.712 10.800 -26.287 1.00 85.88 282 ARG A N 1
ATOM 2239 C CA . ARG A 1 282 ? 7.679 11.795 -26.781 1.00 85.88 282 ARG A CA 1
ATOM 2240 C C . ARG A 1 282 ? 8.744 11.173 -27.692 1.00 85.88 282 ARG A C 1
ATOM 2242 O O . ARG A 1 282 ? 9.703 11.863 -28.027 1.00 85.88 282 ARG A O 1
ATOM 2249 N N . TRP A 1 283 ? 8.596 9.903 -28.078 1.00 83.19 283 TRP A N 1
ATOM 2250 C CA . TRP A 1 283 ? 9.556 9.151 -28.899 1.00 83.19 283 TRP A CA 1
ATOM 2251 C C . TRP A 1 283 ? 10.939 9.006 -28.262 1.00 83.19 283 TRP A C 1
ATOM 2253 O O . TRP A 1 283 ? 11.931 8.794 -28.958 1.00 83.19 283 TRP A O 1
ATOM 2263 N N . LYS A 1 284 ? 11.015 9.132 -26.937 1.00 86.12 284 LYS A N 1
ATOM 2264 C CA . LYS A 1 284 ? 12.261 8.988 -26.191 1.00 86.12 284 LYS A CA 1
ATOM 2265 C C . LYS A 1 284 ? 12.299 7.616 -25.550 1.00 86.12 284 LYS A C 1
ATOM 2267 O O . LYS A 1 284 ? 11.304 7.187 -24.971 1.00 86.12 284 LYS A O 1
ATOM 2272 N N . THR A 1 285 ? 13.448 6.954 -25.646 1.00 87.94 285 THR A N 1
ATOM 2273 C CA . THR A 1 285 ? 13.770 5.847 -24.743 1.00 87.94 285 THR A CA 1
ATOM 2274 C C . THR A 1 285 ? 14.126 6.382 -23.355 1.00 87.94 285 THR A C 1
ATOM 2276 O O . THR A 1 285 ? 14.457 7.568 -23.244 1.00 87.94 285 THR A O 1
ATOM 2279 N N . PRO A 1 286 ? 14.163 5.547 -22.298 1.00 86.31 286 PRO A N 1
ATOM 2280 C CA . PRO A 1 286 ? 14.716 5.961 -21.016 1.00 86.31 286 PRO A CA 1
ATOM 2281 C C . PRO A 1 286 ? 16.110 6.578 -21.154 1.00 86.31 286 PRO A C 1
ATOM 2283 O O . PRO A 1 286 ? 16.406 7.556 -20.483 1.00 86.31 286 PRO A O 1
ATOM 2286 N N . TYR A 1 287 ? 16.942 6.068 -22.074 1.00 84.06 287 TYR A N 1
ATOM 2287 C CA . TYR A 1 287 ? 18.269 6.621 -22.358 1.00 84.06 287 TYR A CA 1
ATOM 2288 C C . TYR A 1 287 ? 18.220 8.024 -22.986 1.00 84.06 287 TYR A C 1
ATOM 2290 O O . TYR A 1 287 ? 19.024 8.886 -22.629 1.00 84.06 287 TYR A O 1
ATOM 2298 N N . ASP A 1 288 ? 17.281 8.267 -23.903 1.00 83.44 288 ASP A N 1
ATOM 2299 C CA . ASP A 1 288 ? 17.109 9.568 -24.571 1.00 83.44 288 ASP A CA 1
ATOM 2300 C C . ASP A 1 288 ? 16.409 10.602 -23.677 1.00 83.44 288 ASP A C 1
ATOM 2302 O O . ASP A 1 288 ? 16.528 11.810 -23.898 1.00 83.44 288 ASP A O 1
ATOM 2306 N N . ALA A 1 289 ? 15.654 10.133 -22.681 1.00 83.00 289 ALA A N 1
ATOM 2307 C CA . ALA A 1 289 ? 15.002 10.967 -21.680 1.00 83.00 289 ALA A CA 1
ATOM 2308 C C . ALA A 1 289 ? 15.988 11.515 -20.636 1.00 83.00 289 ALA A C 1
ATOM 2310 O O . ALA A 1 289 ? 15.691 12.535 -20.023 1.00 83.00 289 ALA A O 1
ATOM 2311 N N . VAL A 1 290 ? 17.170 10.903 -20.474 1.00 79.12 290 VAL A N 1
ATOM 2312 C CA . VAL A 1 290 ? 18.154 11.334 -19.472 1.00 79.12 290 VAL A CA 1
ATOM 2313 C C . VAL A 1 290 ? 18.643 12.763 -19.726 1.00 79.12 290 VAL A C 1
ATOM 2315 O O . VAL A 1 290 ? 19.291 13.049 -20.738 1.00 79.12 290 VAL A O 1
ATOM 2318 N N . THR A 1 291 ? 18.445 13.635 -18.741 1.00 71.06 291 THR A N 1
ATOM 2319 C CA . THR A 1 291 ? 18.968 15.009 -18.722 1.00 71.06 291 THR A CA 1
ATOM 2320 C C . THR A 1 291 ? 20.376 15.099 -18.112 1.00 71.06 291 THR A C 1
ATOM 2322 O O . THR A 1 291 ? 21.174 15.939 -18.529 1.00 71.06 291 THR A O 1
ATOM 2325 N N . THR A 1 292 ? 20.733 14.207 -17.175 1.00 68.62 292 THR A N 1
ATOM 2326 C CA . THR A 1 292 ? 21.958 14.292 -16.352 1.00 68.62 292 THR A CA 1
ATOM 2327 C C . THR A 1 292 ? 22.999 13.181 -16.613 1.00 68.62 292 THR A C 1
ATOM 2329 O O . THR A 1 292 ? 22.713 12.082 -17.085 1.00 68.62 292 THR A O 1
ATOM 2332 N N . GLY A 1 293 ? 24.278 13.453 -16.326 1.00 67.62 293 GLY A N 1
ATOM 2333 C CA . GLY A 1 293 ? 25.394 12.605 -16.779 1.00 67.62 293 GLY A CA 1
ATOM 2334 C C . GLY A 1 293 ? 25.535 11.226 -16.113 1.00 67.62 293 GLY A C 1
ATOM 2335 O O . GLY A 1 293 ? 26.070 10.304 -16.737 1.00 67.62 293 GLY A O 1
ATOM 2336 N N . VAL A 1 294 ? 25.081 11.044 -14.869 1.00 69.56 294 VAL A N 1
ATOM 2337 C CA . VAL A 1 294 ? 25.364 9.802 -14.126 1.00 69.56 294 VAL A CA 1
ATOM 2338 C C . VAL A 1 294 ? 24.359 8.675 -14.398 1.00 69.56 294 VAL A C 1
ATOM 2340 O O . VAL A 1 294 ? 24.822 7.587 -14.755 1.00 69.56 294 VAL A O 1
ATOM 2343 N N . PRO A 1 295 ? 23.028 8.903 -14.392 1.00 71.19 295 PRO A N 1
ATOM 2344 C CA . PRO A 1 295 ? 22.069 7.921 -14.909 1.00 71.19 295 PRO A CA 1
ATOM 2345 C C . PRO A 1 295 ? 22.408 7.510 -16.347 1.00 71.19 295 PRO A C 1
ATOM 2347 O O . PRO A 1 295 ? 22.394 6.330 -16.692 1.00 71.19 295 PRO A O 1
ATOM 2350 N N . LYS A 1 296 ? 22.863 8.469 -17.167 1.00 76.44 296 LYS A N 1
ATOM 2351 C CA . LYS A 1 296 ? 23.338 8.208 -18.532 1.00 76.44 296 LYS A CA 1
ATOM 2352 C C . LYS A 1 296 ? 24.532 7.257 -18.566 1.00 76.44 296 LYS A C 1
ATOM 2354 O O . LYS A 1 296 ? 24.629 6.429 -19.469 1.00 76.44 296 LYS A O 1
ATOM 2359 N N . THR A 1 297 ? 25.443 7.365 -17.599 1.00 75.44 297 THR A N 1
ATOM 2360 C CA . THR A 1 297 ? 26.613 6.484 -17.493 1.00 75.44 297 THR A CA 1
ATOM 2361 C C . THR A 1 297 ? 26.200 5.060 -17.135 1.00 75.44 297 THR A C 1
ATOM 2363 O O . THR A 1 297 ? 26.690 4.129 -17.768 1.00 75.44 297 THR A O 1
ATOM 2366 N N . ILE A 1 298 ? 25.265 4.893 -16.198 1.00 76.81 298 ILE A N 1
ATOM 2367 C CA . ILE A 1 298 ? 24.767 3.580 -15.758 1.00 76.81 298 ILE A CA 1
ATOM 2368 C C . ILE A 1 298 ? 24.002 2.888 -16.875 1.00 76.81 298 ILE A C 1
ATOM 2370 O O . ILE A 1 298 ? 24.297 1.748 -17.227 1.00 76.81 298 ILE A O 1
ATOM 2374 N N . LEU A 1 299 ? 23.080 3.597 -17.519 1.00 76.31 299 LEU A N 1
ATOM 2375 C CA . LEU A 1 299 ? 22.382 3.035 -18.669 1.00 76.31 299 LEU A CA 1
ATOM 2376 C C . LEU A 1 299 ? 23.381 2.680 -19.770 1.00 76.31 299 LEU A C 1
ATOM 2378 O O . LEU A 1 299 ? 23.287 1.606 -20.352 1.00 76.31 299 LEU A O 1
ATOM 2382 N N . ARG A 1 300 ? 24.411 3.512 -19.996 1.00 75.62 300 ARG A N 1
ATOM 2383 C CA . ARG A 1 300 ? 25.478 3.199 -20.956 1.00 75.62 300 ARG A CA 1
ATOM 2384 C C . ARG A 1 300 ? 26.206 1.902 -20.607 1.00 75.62 300 ARG A C 1
ATOM 2386 O O . ARG A 1 300 ? 26.413 1.090 -21.505 1.00 75.62 300 ARG A O 1
ATOM 2393 N N . THR A 1 301 ? 26.579 1.679 -19.348 1.00 70.50 301 THR A N 1
ATOM 2394 C CA . THR A 1 301 ? 27.280 0.449 -18.935 1.00 70.50 301 THR A CA 1
ATOM 2395 C C . THR A 1 301 ? 26.385 -0.787 -18.978 1.00 70.50 301 THR A C 1
ATOM 2397 O O . THR A 1 301 ? 26.890 -1.885 -19.212 1.00 70.50 301 THR A O 1
ATOM 2400 N N . HIS A 1 302 ? 25.071 -0.613 -18.824 1.00 68.69 302 HIS A N 1
ATOM 2401 C CA . HIS A 1 302 ? 24.095 -1.702 -18.801 1.00 68.69 302 HIS A CA 1
ATOM 2402 C C . HIS A 1 302 ? 23.324 -1.906 -20.116 1.00 68.69 302 HIS A C 1
ATOM 2404 O O . HIS A 1 302 ? 22.533 -2.839 -20.176 1.00 68.69 302 HIS A O 1
ATOM 2410 N N . THR A 1 303 ? 23.612 -1.150 -21.190 1.00 63.34 303 THR A N 1
ATOM 2411 C CA . THR A 1 303 ? 22.954 -1.182 -22.528 1.00 63.34 303 THR A CA 1
ATOM 2412 C C . THR A 1 303 ? 22.981 -2.512 -23.301 1.00 63.34 303 THR A C 1
ATOM 2414 O O . THR A 1 303 ? 22.704 -2.538 -24.501 1.00 63.34 303 THR A O 1
ATOM 2417 N N . LYS A 1 304 ? 23.273 -3.654 -22.674 1.00 65.44 304 LYS A N 1
ATOM 2418 C CA . LYS A 1 304 ? 23.154 -4.957 -23.338 1.00 65.44 304 LYS A CA 1
ATOM 2419 C C . LYS A 1 304 ? 21.679 -5.267 -23.603 1.00 65.44 304 LYS A C 1
ATOM 2421 O O . LYS A 1 304 ? 21.003 -5.899 -22.798 1.00 65.44 304 LYS A O 1
ATOM 2426 N N . LEU A 1 305 ? 21.187 -4.809 -24.751 1.00 69.00 305 LEU A N 1
ATOM 2427 C CA . LEU A 1 305 ? 19.862 -5.133 -25.255 1.00 69.00 305 LEU A CA 1
ATOM 2428 C C . LEU A 1 305 ? 19.781 -6.633 -25.519 1.00 69.00 305 LEU A C 1
ATOM 2430 O O . LEU A 1 305 ? 20.678 -7.230 -26.120 1.00 69.00 305 LEU A O 1
ATOM 2434 N N . SER A 1 306 ? 18.682 -7.247 -25.087 1.00 79.06 306 SER A N 1
ATOM 2435 C CA . SER A 1 306 ? 18.416 -8.637 -25.441 1.00 79.06 306 SER A CA 1
ATOM 2436 C C . SER A 1 306 ? 18.240 -8.770 -26.960 1.00 79.06 306 SER A C 1
ATOM 2438 O O . SER A 1 306 ? 17.771 -7.846 -27.629 1.00 79.06 306 SER A O 1
ATOM 2440 N N . LEU A 1 307 ? 18.558 -9.940 -27.523 1.00 80.12 307 LEU A N 1
ATOM 2441 C CA . LEU A 1 307 ? 18.310 -10.212 -28.946 1.00 80.12 307 LEU A CA 1
ATOM 2442 C C . LEU A 1 307 ? 16.831 -10.028 -29.313 1.00 80.12 307 LEU A C 1
ATOM 2444 O O . LEU A 1 307 ? 16.521 -9.558 -30.403 1.00 80.12 307 LEU A O 1
ATOM 2448 N N . LYS A 1 308 ? 15.926 -10.341 -28.377 1.00 81.75 308 LYS A N 1
ATOM 2449 C CA . LYS A 1 308 ? 14.482 -10.153 -28.537 1.00 81.75 308 LYS A CA 1
ATOM 2450 C C . LYS A 1 308 ? 14.127 -8.671 -28.726 1.00 81.75 308 LYS A C 1
ATOM 2452 O O . LYS A 1 308 ? 13.395 -8.344 -29.654 1.00 81.75 308 LYS A O 1
ATOM 2457 N N . CYS A 1 309 ? 14.697 -7.792 -27.901 1.00 79.69 309 CYS A N 1
ATOM 2458 C CA . CYS A 1 309 ? 14.563 -6.336 -28.010 1.00 79.69 309 CYS A CA 1
ATOM 2459 C C . CYS A 1 309 ? 15.135 -5.814 -29.337 1.00 79.69 309 CYS A C 1
ATOM 2461 O O . CYS A 1 309 ? 14.460 -5.096 -30.071 1.00 79.69 309 CYS A O 1
ATOM 2463 N N . MET A 1 310 ? 16.345 -6.254 -29.710 1.00 79.88 310 MET A N 1
ATOM 2464 C CA . MET A 1 310 ? 16.970 -5.868 -30.983 1.00 79.88 310 MET A CA 1
ATOM 2465 C C . MET A 1 310 ? 16.133 -6.293 -32.198 1.00 79.88 310 MET A C 1
ATOM 2467 O O . MET A 1 310 ? 15.964 -5.507 -33.129 1.00 79.88 310 MET A O 1
ATOM 2471 N N . ALA A 1 311 ? 15.578 -7.507 -32.180 1.00 84.81 311 ALA A N 1
ATOM 2472 C CA . ALA A 1 311 ? 14.709 -8.006 -33.241 1.00 84.81 311 ALA A CA 1
ATOM 2473 C C . ALA A 1 311 ? 13.400 -7.207 -33.329 1.00 84.81 311 ALA A C 1
ATOM 2475 O O . ALA A 1 311 ? 13.018 -6.793 -34.420 1.00 84.81 311 ALA A O 1
ATOM 2476 N N . ALA A 1 312 ? 12.744 -6.933 -32.198 1.00 84.62 312 ALA A N 1
ATOM 2477 C CA . ALA A 1 312 ? 11.528 -6.122 -32.166 1.00 84.62 312 ALA A CA 1
ATOM 2478 C C . ALA A 1 312 ? 11.769 -4.691 -32.673 1.00 84.62 312 ALA A C 1
ATOM 2480 O O . ALA A 1 312 ? 11.000 -4.182 -33.490 1.00 84.62 312 ALA A O 1
ATOM 2481 N N . LYS A 1 313 ? 12.886 -4.078 -32.266 1.00 80.44 313 LYS A N 1
ATOM 2482 C CA . LYS A 1 313 ? 13.309 -2.767 -32.760 1.00 80.44 313 LYS A CA 1
ATOM 2483 C C . LYS A 1 313 ? 13.569 -2.780 -34.267 1.00 80.44 313 LYS A C 1
ATOM 2485 O O . LYS A 1 313 ? 13.161 -1.848 -34.948 1.00 80.44 313 LYS A O 1
ATOM 2490 N N . ALA A 1 314 ? 14.195 -3.829 -34.805 1.00 84.06 314 ALA A N 1
ATOM 2491 C CA . ALA A 1 314 ? 14.408 -3.972 -36.246 1.00 84.06 314 ALA A CA 1
ATOM 2492 C C . ALA A 1 314 ? 13.086 -4.142 -37.014 1.00 84.06 314 ALA A C 1
ATOM 2494 O O . ALA A 1 314 ? 12.894 -3.485 -38.033 1.00 84.06 314 ALA A O 1
ATOM 2495 N N . VAL A 1 315 ? 12.159 -4.963 -36.504 1.00 85.06 315 VAL A N 1
ATOM 2496 C CA . VAL A 1 315 ? 10.816 -5.134 -37.088 1.00 85.06 315 VAL A CA 1
ATOM 2497 C C . VAL A 1 315 ? 10.102 -3.789 -37.212 1.00 85.06 315 VAL A C 1
ATOM 2499 O O . VAL A 1 315 ? 9.566 -3.490 -38.275 1.00 85.06 315 VAL A O 1
ATOM 2502 N N . LYS A 1 316 ? 10.155 -2.957 -36.166 1.00 82.94 316 LYS A N 1
ATOM 2503 C CA . LYS A 1 316 ? 9.559 -1.613 -36.180 1.00 82.94 316 LYS A CA 1
ATOM 2504 C C . LYS A 1 316 ? 10.318 -0.627 -37.062 1.00 82.94 316 LYS A C 1
ATOM 2506 O O . LYS A 1 316 ? 9.697 0.120 -37.805 1.00 82.94 316 LYS A O 1
ATOM 2511 N N . PHE A 1 317 ? 11.648 -0.635 -37.014 1.00 80.06 317 PHE A N 1
ATOM 2512 C CA . PHE A 1 317 ? 12.482 0.282 -37.794 1.00 80.06 317 PHE A CA 1
ATOM 2513 C C . PHE A 1 317 ? 12.320 0.093 -39.309 1.00 80.06 317 PHE A C 1
ATOM 2515 O O . PHE A 1 317 ? 12.337 1.071 -40.050 1.00 80.06 317 PHE A O 1
ATOM 2522 N N . TYR A 1 318 ? 12.151 -1.150 -39.767 1.00 85.19 318 TYR A N 1
ATOM 2523 C CA . TYR A 1 318 ? 11.957 -1.483 -41.182 1.00 85.19 318 TYR A CA 1
ATOM 2524 C C . TYR A 1 318 ? 10.479 -1.649 -41.585 1.00 85.19 318 TYR A C 1
ATOM 2526 O O . TYR A 1 318 ? 10.221 -2.121 -42.689 1.00 85.19 318 TYR A O 1
ATOM 2534 N N . ASP A 1 319 ? 9.530 -1.297 -40.706 1.00 82.75 319 ASP A N 1
ATOM 2535 C CA . ASP A 1 319 ? 8.075 -1.415 -40.923 1.00 82.75 319 ASP A CA 1
ATOM 2536 C C . ASP A 1 319 ? 7.638 -2.802 -41.447 1.00 82.75 319 ASP A C 1
ATOM 2538 O O . ASP A 1 319 ? 6.849 -2.954 -42.382 1.00 82.75 319 ASP A O 1
ATOM 2542 N N . ILE A 1 320 ? 8.209 -3.863 -40.867 1.00 86.12 320 ILE A N 1
ATOM 2543 C CA . ILE A 1 320 ? 7.947 -5.244 -41.288 1.00 86.12 320 ILE A CA 1
ATOM 2544 C C . ILE A 1 320 ? 6.585 -5.679 -40.745 1.00 86.12 320 ILE A C 1
ATOM 2546 O O . ILE A 1 320 ? 6.350 -5.626 -39.542 1.00 86.12 320 ILE A O 1
ATOM 2550 N N . SER A 1 321 ? 5.701 -6.199 -41.601 1.00 85.50 321 SER A N 1
ATOM 2551 C CA . SER A 1 321 ? 4.395 -6.716 -41.170 1.00 85.50 321 SER A CA 1
ATOM 2552 C C . SER A 1 321 ? 4.534 -7.932 -40.237 1.00 85.50 321 SER A C 1
ATOM 2554 O O . SER A 1 321 ? 4.918 -9.025 -40.663 1.00 85.50 321 SER A O 1
ATOM 2556 N N . TYR A 1 322 ? 4.212 -7.750 -38.952 1.00 85.44 322 TYR A N 1
ATOM 2557 C CA . TYR A 1 322 ? 4.314 -8.792 -37.918 1.00 85.44 322 TYR A CA 1
ATOM 2558 C C . TYR A 1 322 ? 2.957 -9.297 -37.403 1.00 85.44 322 TYR A C 1
ATOM 2560 O O . TYR A 1 322 ? 2.882 -10.423 -36.910 1.00 85.44 322 TYR A O 1
ATOM 2568 N N . ARG A 1 323 ? 1.879 -8.511 -37.539 1.00 84.38 323 ARG A N 1
ATOM 2569 C CA . ARG A 1 323 ? 0.535 -8.871 -37.052 1.00 84.38 323 ARG A CA 1
ATOM 2570 C C . ARG A 1 323 ? 0.016 -10.129 -37.759 1.00 84.38 323 ARG A C 1
ATOM 2572 O O . ARG A 1 323 ? -0.029 -10.173 -38.985 1.00 84.38 323 ARG A O 1
ATOM 2579 N N . GLY A 1 324 ? -0.355 -11.155 -36.996 1.00 84.94 324 GLY A N 1
ATOM 2580 C CA . GLY A 1 324 ? -0.777 -12.466 -37.509 1.00 84.94 324 GLY A CA 1
ATOM 2581 C C . GLY A 1 324 ? 0.360 -13.393 -37.966 1.00 84.94 324 GLY A C 1
ATOM 2582 O O . GLY A 1 324 ? 0.114 -14.579 -38.176 1.00 84.94 324 GLY A O 1
ATOM 2583 N N . ASN A 1 325 ? 1.595 -12.886 -38.062 1.00 87.44 325 ASN A N 1
ATOM 2584 C CA . ASN A 1 325 ? 2.791 -13.662 -38.421 1.00 87.44 325 ASN A CA 1
ATOM 2585 C C . ASN A 1 325 ? 3.592 -14.114 -37.192 1.00 87.44 325 ASN A C 1
ATOM 2587 O O . ASN A 1 325 ? 4.400 -15.039 -37.278 1.00 87.44 325 ASN A O 1
ATOM 2591 N N . VAL A 1 326 ? 3.374 -13.471 -36.043 1.00 86.94 326 VAL A N 1
ATOM 2592 C CA . VAL A 1 326 ? 3.975 -13.838 -34.759 1.00 86.94 326 VAL A CA 1
ATOM 2593 C C . VAL A 1 326 ? 2.882 -14.183 -33.739 1.00 86.94 326 VAL A C 1
ATOM 2595 O O . VAL A 1 326 ? 1.745 -13.733 -33.874 1.00 86.94 326 VAL A O 1
ATOM 2598 N N . PRO A 1 327 ? 3.183 -14.980 -32.697 1.00 88.38 327 PRO A N 1
ATOM 2599 C CA . PRO A 1 327 ? 2.267 -15.180 -31.577 1.00 88.38 327 PRO A CA 1
ATOM 2600 C C . PRO A 1 327 ? 1.770 -13.847 -30.997 1.00 88.38 327 PRO A C 1
ATOM 2602 O O . PRO A 1 327 ? 2.567 -12.932 -30.807 1.00 88.38 327 PRO A O 1
ATOM 2605 N N . ARG A 1 328 ? 0.485 -13.753 -30.623 1.00 82.56 328 ARG A N 1
ATOM 2606 C CA . ARG A 1 328 ? -0.128 -12.519 -30.076 1.00 82.56 328 ARG A CA 1
ATOM 2607 C C . ARG A 1 328 ? 0.636 -11.913 -28.892 1.00 82.56 328 ARG A C 1
ATOM 2609 O O . ARG A 1 328 ? 0.687 -10.701 -28.744 1.00 82.56 328 ARG A O 1
ATOM 2616 N N . CYS A 1 329 ? 1.266 -12.744 -28.060 1.00 78.81 329 CYS A N 1
ATOM 2617 C CA . CYS A 1 329 ? 2.092 -12.280 -26.941 1.00 78.81 329 CYS A CA 1
ATOM 2618 C C . CYS A 1 329 ? 3.391 -11.573 -27.374 1.00 78.81 329 CYS A C 1
ATOM 2620 O O . CYS A 1 329 ? 3.988 -10.854 -26.577 1.00 78.81 329 CYS A O 1
ATOM 2622 N N . LEU A 1 330 ? 3.852 -11.789 -28.610 1.00 83.62 330 LEU A N 1
ATOM 2623 C CA . LEU A 1 330 ? 4.983 -11.080 -29.204 1.00 83.62 330 LEU A CA 1
ATOM 2624 C C . LEU A 1 330 ? 4.549 -9.822 -29.956 1.00 83.62 330 LEU A C 1
ATOM 2626 O O . LEU A 1 330 ? 5.369 -8.924 -30.096 1.00 83.62 330 LEU A O 1
ATOM 2630 N N . GLU A 1 331 ? 3.292 -9.720 -30.395 1.00 84.75 331 GLU A N 1
ATOM 2631 C CA . GLU A 1 331 ? 2.772 -8.493 -31.015 1.00 84.75 331 GLU A CA 1
ATOM 2632 C C . GLU A 1 331 ? 2.830 -7.324 -30.024 1.00 84.75 331 GLU A C 1
ATOM 2634 O O . GLU A 1 331 ? 3.460 -6.312 -30.323 1.00 84.75 331 GLU A O 1
ATOM 2639 N N . SER A 1 332 ? 2.305 -7.506 -28.806 1.00 80.94 332 SER A N 1
ATOM 2640 C CA . SER A 1 332 ? 2.372 -6.488 -27.745 1.00 80.94 332 SER A CA 1
ATOM 2641 C C . SER A 1 332 ? 3.810 -6.147 -27.338 1.00 80.94 332 SER A C 1
ATOM 2643 O O . SER A 1 332 ? 4.123 -4.999 -27.032 1.00 80.94 332 SER A O 1
ATOM 2645 N N . PHE A 1 333 ? 4.710 -7.134 -27.377 1.00 83.19 333 PHE A N 1
ATOM 2646 C CA . PHE A 1 333 ? 6.136 -6.923 -27.139 1.00 83.19 333 PHE A CA 1
ATOM 2647 C C . PHE A 1 333 ? 6.780 -6.080 -28.248 1.00 83.19 333 PHE A C 1
ATOM 2649 O O . PHE A 1 333 ? 7.562 -5.186 -27.958 1.00 83.19 333 PHE A O 1
ATOM 2656 N N . ILE A 1 334 ? 6.454 -6.326 -29.520 1.00 82.44 334 ILE A N 1
ATOM 2657 C CA . ILE A 1 334 ? 6.973 -5.535 -30.645 1.00 82.44 334 ILE A CA 1
ATOM 2658 C C . ILE A 1 334 ? 6.415 -4.101 -30.602 1.00 82.44 334 ILE A C 1
ATOM 2660 O O . ILE A 1 334 ? 7.154 -3.149 -30.850 1.00 82.44 334 ILE A O 1
ATOM 2664 N N . GLU A 1 335 ? 5.146 -3.924 -30.224 1.00 82.19 335 GLU A N 1
ATOM 2665 C CA . GLU A 1 335 ? 4.500 -2.613 -30.032 1.00 82.19 335 GLU A CA 1
ATOM 2666 C C . GLU A 1 335 ? 5.120 -1.766 -28.903 1.00 82.19 335 GLU A C 1
ATOM 2668 O O . GLU A 1 335 ? 5.023 -0.535 -28.922 1.00 82.19 335 GLU A O 1
ATOM 2673 N N . LEU A 1 336 ? 5.786 -2.391 -27.930 1.00 77.00 336 LEU A N 1
ATOM 2674 C CA . LEU A 1 336 ? 6.504 -1.697 -26.855 1.00 77.00 336 LEU A CA 1
ATOM 2675 C C . LEU A 1 336 ? 7.735 -0.927 -27.379 1.00 77.00 336 LEU A C 1
ATOM 2677 O O . LEU A 1 336 ? 8.101 0.111 -26.825 1.00 77.00 336 LEU A O 1
ATOM 2681 N N . HIS A 1 337 ? 8.315 -1.380 -28.494 1.00 78.00 337 HIS A N 1
ATOM 2682 C CA . HIS A 1 337 ? 9.533 -0.830 -29.101 1.00 78.00 337 HIS A CA 1
ATOM 2683 C C . HIS A 1 337 ? 9.276 0.143 -30.270 1.00 78.00 337 HIS A C 1
ATOM 2685 O O . HIS A 1 337 ? 10.215 0.529 -30.968 1.00 78.00 337 HIS A O 1
ATOM 2691 N N . GLY A 1 338 ? 8.022 0.549 -30.504 1.00 67.31 338 GLY A N 1
ATOM 2692 C CA . GLY A 1 338 ? 7.669 1.544 -31.521 1.00 67.31 338 GLY A CA 1
ATOM 2693 C C . GLY A 1 338 ? 6.188 1.538 -31.908 1.00 67.31 338 GLY A C 1
ATOM 2694 O O . GLY A 1 338 ? 5.496 0.525 -31.784 1.00 67.31 338 GLY A O 1
ATOM 2695 N N . PHE A 1 339 ? 5.692 2.662 -32.423 1.00 61.34 339 PHE A N 1
ATOM 2696 C CA . PHE A 1 339 ? 4.327 2.763 -32.951 1.00 61.34 339 PHE A CA 1
ATOM 2697 C C . PHE A 1 339 ? 4.188 2.077 -34.319 1.00 61.34 339 PHE A C 1
ATOM 2699 O O . PHE A 1 339 ? 5.161 1.953 -35.057 1.00 61.34 339 PHE A O 1
ATOM 2706 N N . ASP A 1 340 ? 2.978 1.616 -34.651 1.00 54.03 340 ASP A N 1
ATOM 2707 C CA . ASP A 1 340 ? 2.618 1.345 -36.048 1.00 54.03 340 ASP A CA 1
ATOM 2708 C C . ASP A 1 340 ? 2.288 2.691 -36.707 1.00 54.03 340 ASP A C 1
ATOM 2710 O O . ASP A 1 340 ? 1.411 3.409 -36.230 1.00 54.03 340 ASP A O 1
ATOM 2714 N N . LEU A 1 341 ? 2.952 3.025 -37.816 1.00 48.41 341 LEU A N 1
ATOM 2715 C CA . LEU A 1 341 ? 2.685 4.243 -38.603 1.00 48.41 341 LEU A CA 1
ATOM 2716 C C . LEU A 1 341 ? 1.265 4.280 -39.215 1.00 48.41 341 LEU A C 1
ATOM 2718 O O . LEU A 1 341 ? 0.866 5.290 -39.781 1.00 48.41 341 LEU A O 1
ATOM 2722 N N . ASN A 1 342 ? 0.493 3.196 -39.076 1.00 42.56 342 ASN A N 1
ATOM 2723 C CA . ASN A 1 342 ? -0.808 2.984 -39.716 1.00 42.56 342 ASN A CA 1
ATOM 2724 C C . ASN A 1 342 ? -2.021 3.117 -38.767 1.00 42.56 342 ASN A C 1
ATOM 2726 O O . ASN A 1 342 ? -3.085 2.587 -39.075 1.00 42.56 342 ASN A O 1
ATOM 2730 N N . GLN A 1 343 ? -1.888 3.788 -37.616 1.00 38.69 343 GLN A N 1
ATOM 2731 C CA . GLN A 1 343 ? -3.023 4.125 -36.729 1.00 38.69 343 GLN A CA 1
ATOM 2732 C C . GLN A 1 343 ? -3.230 5.644 -36.568 1.00 38.69 343 GLN A C 1
ATOM 2734 O O . GLN A 1 343 ? -3.522 6.120 -35.471 1.00 38.69 343 GLN A O 1
ATOM 2739 N N . CYS A 1 344 ? -3.073 6.401 -37.659 1.00 33.38 344 CYS A N 1
ATOM 2740 C CA . CYS A 1 344 ? -3.616 7.759 -37.770 1.00 33.38 344 CYS A CA 1
ATOM 2741 C C . CYS A 1 344 ? -5.023 7.733 -38.366 1.00 33.38 344 CYS A C 1
ATOM 2743 O O . CYS A 1 344 ? -5.215 7.011 -39.372 1.00 33.38 344 CYS A O 1
#

Sequence (344 aa):
NVIYKKLGKPVKAYENCKESETVEELHNIRNNENAIHMESLAVRERILGTQNPEVPRHVVFRGILFAESERFDKCIDLWLHALHLKQMNDIPVGKDILRFVQVFSQMIVEEIEIDFAPVLSVLESCVMELANNKSKVNNPDSEMESNIMTTLYILTILTKLLSLKGNRYEMEDKCRAHHLVRRICALQLRLKDGQTLLHLAVNEDTLVDYSITNHVCKYPCAATAKLLIDCGADVNALDSNRNTPLHLIIDYGEPISDFMTINTIIMELIEAGAHMDTVNNRWKTPYDAVTTGVPKTILRTHTKLSLKCMAAKAVKFYDISYRGNVPRCLESFIELHGFDLNQC

Mean predicted aligned error: 7.49 Å

Solvent-accessible surface area (backbone atoms only — not comparable to full-atom values): 19401 Å² total; per-residue (Å²): 135,88,83,75,86,78,80,70,81,62,43,70,56,41,75,46,47,74,69,67,89,47,73,66,54,47,57,72,37,70,87,36,66,65,58,49,51,32,35,50,50,53,52,48,37,60,74,64,32,74,84,34,85,71,50,35,60,58,38,39,52,55,16,49,58,27,47,77,66,73,36,50,72,58,14,49,39,20,38,53,50,23,50,50,42,31,56,78,61,76,42,90,49,57,73,58,55,42,50,50,44,46,51,54,26,49,32,58,74,70,70,48,90,76,67,64,66,62,56,52,54,51,52,50,48,45,46,52,51,54,53,51,50,72,70,41,93,77,59,58,65,69,58,55,44,51,42,52,52,45,44,51,48,47,46,39,51,52,36,51,49,46,71,76,46,41,91,78,55,54,69,66,59,54,51,51,49,48,52,51,47,27,54,47,38,73,64,67,60,58,43,96,61,34,41,33,71,58,35,46,28,34,19,62,84,50,80,60,95,43,77,63,39,43,76,66,47,61,44,54,27,42,62,41,36,49,54,40,47,80,29,62,40,70,54,68,47,52,26,72,59,37,38,28,39,63,36,44,56,44,58,61,95,63,92,66,89,61,56,66,46,50,50,50,41,54,49,53,38,48,77,73,64,36,67,63,63,37,41,24,77,82,72,33,24,39,68,70,51,41,78,56,74,62,70,46,49,52,51,61,77,61,63,77,70,51,70,68,56,54,50,28,36,47,36,49,75,68,70,51,91,48,86,88,76,49,60,71,81,50,50,62,55,32,51,44,38,36,80,71,92,83,81,123

Nearest PDB structures (foldseek):
  8wqa-assembly1_B  TM=9.232E-01  e=5.633E-23  Homo sapiens
  8je2-assembly1_D  TM=8.889E-01  e=3.508E-18  Homo sapiens
  8wqf-assembly1_F  TM=9.064E-01  e=1.010E-17  Homo sapiens
  8ij1-assembly1_I  TM=8.611E-01  e=1.174E-16  Homo sapiens
  8je1-assembly1_I  TM=8.035E-01  e=1.819E-10  Homo sapiens

InterPro domains:
  IPR002110 Ankyrin repeat [PF00023] (193-239)
  IPR002110 Ankyrin repeat [PS50088] (193-240)
  IPR002110 Ankyrin repeat [PS50088] (241-281)
  IPR036770 Ankyrin repeat-containing domain superfamily [G3DSA:1.25.40.20] (124-317)
  IPR036770 Ankyrin repeat-containing domain superfamily [SSF48403] (178-289)

Foldseek 3Di:
DDDQDDWDQQQVLLVSQTADRDPVSVVVCVPPPSNVLSNVLRVVCVVQDLLHLVSLVSLQVVLVVCVVVVVNVSSLSSLLSSLVSCVVNVHQCLVSLLVVLLSLLVCVVVVHDDDLVSLLSSLLSLLSNLVVLLVDPDRDLVSNVSSQLSNLSSLLSNLVCCVPPVVVDDPVSVVSVLVSLLSVLVSCDAHPQRDHSLLLCAAQPNDDPDPSSCVRDGPVDLSSNLSNLVSPHDQCGQTNQGDGSLLRNQQDDDDDPCPVSSVSNNVSSVVSPHDQQFATNVRDGSLRNHPDDPSVVVCVVSVPDDPLLVVLLVCQVVVPDCVVVDPPVSVVVSCRNDHNPPPD

Radius of gyration: 25.32 Å; Cα contacts (8 Å, |Δi|>4): 407; chains: 1; bounding box: 68×35×84 Å